Protein AF-Q9M2I7-F1 (afdb_monomer)

Mean predicted aligned error: 18.5 Å

InterPro domains:
  IPR002083 MATH/TRAF domain [PS50144] (1-71)
  IPR002083 MATH/TRAF domain [cd00121] (33-72)
  IPR008974 TRAF-like [G3DSA:2.60.210.10] (3-92)
  IPR050804 MATH and coiled-coil domain-containing protein [PTHR46236] (24-203)

Structure (mmCIF, N/CA/C/O backbone):
data_AF-Q9M2I7-F1
#
_entry.id   AF-Q9M2I7-F1
#
loop_
_atom_site.group_PDB
_atom_site.id
_atom_site.type_symbol
_atom_site.label_atom_id
_atom_site.label_alt_id
_atom_site.label_comp_id
_atom_site.label_asym_id
_atom_site.label_entity_id
_atom_site.label_seq_id
_atom_site.pdbx_PDB_ins_code
_atom_site.Cartn_x
_atom_site.Cartn_y
_atom_site.Cartn_z
_atom_site.occupancy
_atom_site.B_iso_or_equiv
_atom_site.auth_seq_id
_atom_site.auth_comp_id
_atom_site.auth_asym_id
_atom_site.auth_atom_id
_atom_site.pdbx_PDB_model_num
ATOM 1 N N . MET A 1 1 ? 52.808 0.297 -18.009 1.00 37.91 1 MET A N 1
ATOM 2 C CA . MET A 1 1 ? 51.976 0.404 -16.797 1.00 37.91 1 MET A CA 1
ATOM 3 C C . MET A 1 1 ? 50.783 1.240 -17.193 1.00 37.91 1 MET A C 1
ATOM 5 O O . MET A 1 1 ? 50.955 2.425 -17.444 1.00 37.91 1 MET A O 1
ATOM 9 N N . GLU A 1 2 ? 49.639 0.602 -17.412 1.00 39.44 2 GLU A N 1
ATOM 10 C CA . GLU A 1 2 ? 48.394 1.312 -17.694 1.00 39.44 2 GLU A CA 1
ATOM 11 C C . GLU A 1 2 ? 47.865 1.838 -16.364 1.00 39.44 2 GLU A C 1
ATOM 13 O O . GLU A 1 2 ? 47.588 1.070 -15.447 1.00 39.44 2 GLU A O 1
ATOM 18 N N . THR A 1 3 ? 47.828 3.160 -16.220 1.00 37.31 3 THR A N 1
ATOM 19 C CA . THR A 1 3 ? 47.162 3.785 -15.081 1.00 37.31 3 THR A CA 1
ATOM 20 C C . THR A 1 3 ? 45.665 3.651 -15.316 1.00 37.31 3 THR A C 1
ATOM 22 O O . THR A 1 3 ? 45.108 4.308 -16.196 1.00 37.31 3 THR A O 1
ATOM 25 N N . ILE A 1 4 ? 45.042 2.756 -14.559 1.00 43.91 4 ILE A N 1
ATOM 26 C CA . ILE A 1 4 ? 43.602 2.528 -14.561 1.00 43.91 4 ILE A CA 1
ATOM 27 C C . ILE A 1 4 ? 42.958 3.643 -13.732 1.00 43.91 4 ILE A C 1
ATOM 29 O O . ILE A 1 4 ? 43.297 3.828 -12.563 1.00 43.91 4 ILE A O 1
ATOM 33 N N . TYR A 1 5 ? 42.062 4.416 -14.346 1.00 49.38 5 TYR A N 1
ATOM 34 C CA . TYR A 1 5 ? 41.300 5.447 -13.644 1.00 49.38 5 TYR A CA 1
ATOM 35 C C . TYR A 1 5 ? 39.974 4.854 -13.178 1.00 49.38 5 TYR A C 1
ATOM 37 O O . TYR A 1 5 ? 39.014 4.771 -13.942 1.00 49.38 5 TYR A O 1
ATOM 45 N N . THR A 1 6 ? 39.930 4.456 -11.909 1.00 51.22 6 THR A N 1
ATOM 46 C CA . THR A 1 6 ? 38.706 3.979 -11.264 1.00 51.22 6 THR A CA 1
ATOM 47 C C . THR A 1 6 ? 37.909 5.161 -10.729 1.00 51.22 6 THR A C 1
ATOM 49 O O . THR A 1 6 ? 38.424 5.982 -9.970 1.00 51.22 6 THR A O 1
ATOM 52 N N . ILE A 1 7 ? 36.632 5.238 -11.100 1.00 58.44 7 ILE A N 1
ATOM 53 C CA . ILE A 1 7 ? 35.676 6.158 -10.481 1.00 58.44 7 ILE A CA 1
ATOM 54 C C . ILE A 1 7 ? 34.878 5.349 -9.464 1.00 58.44 7 ILE A C 1
ATOM 56 O O . ILE A 1 7 ? 34.010 4.566 -9.846 1.00 58.44 7 ILE A O 1
ATOM 60 N N . SER A 1 8 ? 35.206 5.522 -8.186 1.00 58.59 8 SER A N 1
ATOM 61 C CA . SER A 1 8 ? 34.517 4.867 -7.075 1.00 58.59 8 SER A CA 1
ATOM 62 C C . SER A 1 8 ? 33.418 5.768 -6.518 1.00 58.59 8 SER A C 1
ATOM 64 O O . SER A 1 8 ? 33.673 6.919 -6.159 1.00 58.59 8 SER A O 1
ATOM 66 N N . PHE A 1 9 ? 32.207 5.229 -6.398 1.00 62.22 9 PHE A N 1
ATOM 67 C CA . PHE A 1 9 ? 31.104 5.870 -5.677 1.00 62.22 9 PHE A CA 1
ATOM 68 C C . PHE A 1 9 ? 30.925 5.246 -4.294 1.00 62.22 9 PHE A C 1
ATOM 70 O O . PHE A 1 9 ? 31.033 4.030 -4.157 1.00 62.22 9 PHE A O 1
ATOM 77 N N . TYR A 1 10 ? 30.608 6.077 -3.299 1.00 59.28 10 TYR A N 1
ATOM 78 C CA . TYR A 1 10 ? 30.344 5.677 -1.915 1.00 59.28 10 TYR A CA 1
ATOM 79 C C . TYR A 1 10 ? 28.902 6.047 -1.554 1.00 59.28 10 TYR A C 1
ATOM 81 O O . TYR A 1 10 ? 28.471 7.165 -1.837 1.00 59.28 10 TYR A O 1
ATOM 89 N N . GLY A 1 11 ? 28.147 5.151 -0.920 1.00 61.28 11 GLY A N 1
ATOM 90 C CA . GLY A 1 11 ? 26.771 5.455 -0.516 1.00 61.28 11 GLY A CA 1
ATOM 91 C C . GLY A 1 11 ? 26.012 4.258 0.044 1.00 61.28 11 GLY A C 1
ATOM 92 O O . GLY A 1 11 ? 26.569 3.177 0.186 1.00 61.28 11 GLY A O 1
ATOM 93 N N . SER A 1 12 ? 24.735 4.449 0.378 1.00 60.66 12 SER A N 1
ATOM 94 C CA . SER A 1 12 ? 23.782 3.363 0.645 1.00 60.66 12 SER A CA 1
ATOM 95 C C . SER A 1 12 ? 23.066 2.956 -0.657 1.00 60.66 12 SER A C 1
ATOM 97 O O . SER A 1 12 ? 23.321 3.519 -1.722 1.00 60.66 12 SER A O 1
ATOM 99 N N . LYS A 1 13 ? 22.236 1.907 -0.610 1.00 61.62 13 LYS A N 1
ATOM 100 C CA . LYS A 1 13 ? 21.602 1.237 -1.766 1.00 61.62 13 LYS A CA 1
ATOM 101 C C . LYS A 1 13 ? 21.142 2.205 -2.871 1.00 61.62 13 LYS A C 1
ATOM 103 O O . LYS A 1 13 ? 20.200 2.969 -2.688 1.00 61.62 13 LYS A O 1
ATOM 108 N N . SER A 1 14 ? 21.792 2.135 -4.032 1.00 63.16 14 SER A N 1
ATOM 109 C CA . SER A 1 14 ? 21.512 3.042 -5.147 1.00 63.16 14 SER A CA 1
ATOM 110 C C . SER A 1 14 ? 21.796 2.389 -6.498 1.00 63.16 14 SER A C 1
ATOM 112 O O . SER A 1 14 ? 22.675 1.528 -6.619 1.00 63.16 14 SER A O 1
ATOM 114 N N . ASN A 1 15 ? 21.063 2.810 -7.524 1.00 59.78 15 ASN A N 1
ATOM 115 C CA . ASN A 1 15 ? 21.447 2.593 -8.914 1.00 59.78 15 ASN A CA 1
ATOM 116 C C . ASN A 1 15 ? 22.377 3.729 -9.342 1.00 59.78 15 ASN A C 1
ATOM 118 O O . ASN A 1 15 ? 22.125 4.890 -9.019 1.00 59.78 15 ASN A O 1
ATOM 122 N N . PHE A 1 16 ? 23.436 3.392 -10.076 1.00 60.12 16 PHE A N 1
ATOM 123 C CA . PHE A 1 16 ? 24.377 4.378 -10.595 1.00 60.12 16 PHE A CA 1
ATOM 124 C C . PHE A 1 16 ? 24.335 4.356 -12.101 1.00 60.12 16 PHE A C 1
ATOM 126 O O . PHE A 1 16 ? 24.502 3.315 -12.749 1.00 60.12 16 PHE A O 1
ATOM 133 N N . ARG A 1 17 ? 24.210 5.551 -12.650 1.00 55.06 17 ARG A N 1
ATOM 134 C CA . ARG A 1 17 ? 24.478 5.812 -14.044 1.00 55.06 17 ARG A CA 1
ATOM 135 C C . ARG A 1 17 ? 25.629 6.798 -14.095 1.00 55.06 17 ARG A C 1
ATOM 137 O O . ARG A 1 17 ? 25.471 7.966 -13.751 1.00 55.06 17 ARG A O 1
ATOM 144 N N . ALA A 1 18 ? 26.801 6.326 -14.503 1.00 58.66 18 ALA A N 1
ATOM 145 C CA . ALA A 1 18 ? 27.947 7.201 -14.697 1.00 58.66 18 ALA A CA 1
ATOM 146 C C . ALA A 1 18 ? 28.198 7.389 -16.186 1.00 58.66 18 ALA A C 1
ATOM 148 O O . ALA A 1 18 ? 28.103 6.459 -16.994 1.00 58.66 18 ALA A O 1
ATOM 149 N N . PHE A 1 19 ? 28.552 8.609 -16.558 1.00 60.44 19 PHE A N 1
ATOM 150 C CA . PHE A 1 19 ? 28.959 8.919 -17.916 1.00 60.44 19 PHE A CA 1
ATOM 151 C C . PHE A 1 19 ? 29.963 10.066 -17.909 1.00 60.44 19 PHE A C 1
ATOM 153 O O . PHE A 1 19 ? 29.896 10.999 -17.108 1.00 60.44 19 PHE A O 1
ATOM 160 N N . ILE A 1 20 ? 30.916 10.001 -18.833 1.00 56.22 20 ILE A N 1
ATOM 161 C CA . ILE A 1 20 ? 31.876 11.081 -19.045 1.00 56.22 20 ILE A CA 1
ATOM 162 C C . ILE A 1 20 ? 31.285 11.996 -20.111 1.00 56.22 20 ILE A C 1
ATOM 164 O O . ILE A 1 20 ? 30.989 11.563 -21.230 1.00 56.22 20 ILE A O 1
ATOM 168 N N . ARG A 1 21 ? 31.067 13.266 -19.759 1.00 45.16 21 ARG A N 1
ATOM 169 C CA . ARG A 1 21 ? 30.333 14.201 -20.613 1.00 45.16 21 ARG A CA 1
ATOM 170 C C . ARG A 1 21 ? 31.207 14.699 -21.770 1.00 45.16 21 ARG A C 1
ATOM 172 O O . ARG A 1 21 ? 31.898 15.700 -21.665 1.00 45.16 21 ARG A O 1
ATOM 179 N N . LYS A 1 22 ? 31.074 14.030 -22.909 1.00 45.75 22 LYS A N 1
ATOM 180 C CA . LYS A 1 22 ? 31.090 14.615 -24.263 1.00 45.75 22 LYS A CA 1
ATOM 181 C C . LYS A 1 22 ? 29.757 14.203 -24.908 1.00 45.75 22 LYS A C 1
ATOM 183 O O . LYS A 1 22 ? 29.072 13.370 -24.325 1.00 45.75 22 LYS A O 1
ATOM 188 N N . GLU A 1 23 ? 29.344 14.724 -26.064 1.00 48.78 23 GLU A N 1
ATOM 189 C CA . GLU A 1 23 ? 28.203 14.188 -26.850 1.00 48.78 23 GLU A CA 1
ATOM 190 C C . GLU A 1 23 ? 28.445 12.726 -27.322 1.00 48.78 23 GLU A C 1
ATOM 192 O O . GLU A 1 23 ? 28.423 12.395 -28.504 1.00 48.78 23 GLU A O 1
ATOM 197 N N . SER A 1 24 ? 28.754 11.816 -26.403 1.00 45.31 24 SER A N 1
ATOM 198 C CA . SER A 1 24 ? 29.093 10.421 -26.621 1.00 45.31 24 SER A CA 1
ATOM 199 C C . SER A 1 24 ? 28.101 9.542 -25.877 1.00 45.31 24 SER A C 1
ATOM 201 O O . SER A 1 24 ? 27.897 9.666 -24.676 1.00 45.31 24 SER A O 1
ATOM 203 N N . ARG A 1 25 ? 27.532 8.599 -26.628 1.00 49.88 25 ARG A N 1
ATOM 204 C CA . ARG A 1 25 ? 26.542 7.592 -26.217 1.00 49.88 25 ARG A CA 1
ATOM 205 C C . ARG A 1 25 ? 27.101 6.479 -25.310 1.00 49.88 25 ARG A C 1
ATOM 207 O O . ARG A 1 25 ? 26.445 5.457 -25.153 1.00 49.88 25 ARG A O 1
ATOM 214 N N . ASN A 1 26 ? 28.298 6.639 -24.739 1.00 54.91 26 ASN A N 1
ATOM 215 C CA . ASN A 1 26 ? 28.906 5.613 -23.885 1.00 54.91 26 ASN A CA 1
ATOM 216 C C . ASN A 1 26 ? 28.468 5.841 -22.441 1.00 54.91 26 ASN A C 1
ATOM 218 O O . ASN A 1 26 ? 29.151 6.489 -21.652 1.00 54.91 26 ASN A O 1
ATOM 222 N N . VAL A 1 27 ? 27.271 5.351 -22.151 1.00 60.03 27 VAL A N 1
ATOM 223 C CA . VAL A 1 27 ? 26.692 5.319 -20.814 1.00 60.03 27 VAL A CA 1
ATOM 224 C C . VAL A 1 27 ? 27.045 3.973 -20.198 1.00 60.03 27 VAL A C 1
ATOM 226 O O . VAL A 1 27 ? 26.723 2.939 -20.783 1.00 60.03 27 VAL A O 1
ATOM 229 N N . ALA A 1 28 ? 27.684 3.987 -19.029 1.00 63.72 28 ALA A N 1
ATOM 230 C CA . ALA A 1 28 ? 27.853 2.793 -18.215 1.00 63.72 28 ALA A CA 1
ATOM 231 C C . ALA A 1 28 ? 26.805 2.822 -17.094 1.00 63.72 28 ALA A C 1
ATOM 233 O O . ALA A 1 28 ? 26.694 3.794 -16.344 1.00 63.72 28 ALA A O 1
ATOM 234 N N . GLU A 1 29 ? 25.998 1.768 -17.012 1.00 62.44 29 GLU A N 1
ATOM 235 C CA . GLU A 1 29 ? 24.927 1.635 -16.023 1.00 62.44 29 GLU A CA 1
ATOM 236 C C . GLU A 1 29 ? 25.171 0.387 -15.175 1.00 62.44 29 GLU A C 1
ATOM 238 O O . GLU A 1 29 ? 25.568 -0.663 -15.690 1.00 62.44 29 GLU A O 1
ATOM 243 N N . GLY A 1 30 ? 24.982 0.507 -13.862 1.00 64.38 30 GLY A N 1
ATOM 244 C CA . GLY A 1 30 ? 25.252 -0.569 -12.915 1.00 64.38 30 GLY A CA 1
ATOM 245 C C . GLY A 1 30 ? 24.432 -0.442 -11.635 1.00 64.38 30 GLY A C 1
ATOM 246 O O . GLY A 1 30 ? 24.006 0.644 -11.242 1.00 64.38 30 GLY A O 1
ATOM 247 N N . ARG A 1 31 ? 24.203 -1.579 -10.965 1.00 67.81 31 ARG A N 1
ATOM 248 C CA . ARG A 1 31 ? 23.446 -1.649 -9.703 1.00 67.81 31 ARG A CA 1
ATOM 249 C C . ARG A 1 31 ? 24.258 -2.354 -8.621 1.00 67.81 31 ARG A C 1
ATOM 251 O O . ARG A 1 31 ? 24.532 -3.544 -8.774 1.00 67.81 31 ARG A O 1
ATOM 258 N N . LYS A 1 32 ? 24.572 -1.666 -7.514 1.00 69.44 32 LYS A N 1
ATOM 259 C CA . LYS A 1 32 ? 25.321 -2.220 -6.366 1.00 69.44 32 LYS A CA 1
ATOM 260 C C . LYS A 1 32 ? 24.566 -2.119 -5.055 1.00 69.44 32 LYS A C 1
ATOM 262 O O . LYS A 1 32 ? 23.853 -1.159 -4.787 1.00 69.44 32 LYS A O 1
ATOM 267 N N . TRP A 1 33 ? 24.826 -3.097 -4.199 1.00 66.62 33 TRP A N 1
ATOM 268 C CA . TRP A 1 33 ? 24.582 -3.026 -2.766 1.00 66.62 33 TRP A CA 1
ATOM 269 C C . TRP A 1 33 ? 25.886 -2.671 -2.056 1.00 66.62 33 TRP A C 1
ATOM 271 O O . TRP A 1 33 ? 26.843 -3.443 -2.131 1.00 66.62 33 TRP A O 1
ATOM 281 N N . PHE A 1 34 ? 25.936 -1.517 -1.397 1.00 67.88 34 PHE A N 1
ATOM 282 C CA . PHE A 1 34 ? 27.092 -1.155 -0.584 1.00 67.88 34 PHE A CA 1
ATOM 283 C C . PHE A 1 34 ? 26.917 -1.652 0.839 1.00 67.88 34 PHE A C 1
ATOM 285 O O . PHE A 1 34 ? 25.841 -1.537 1.430 1.00 67.88 34 PHE A O 1
ATOM 292 N N . ASP A 1 35 ? 28.001 -2.167 1.393 1.00 65.94 35 ASP A N 1
ATOM 293 C CA . ASP A 1 35 ? 28.108 -2.527 2.796 1.00 65.94 35 ASP A CA 1
ATOM 294 C C . ASP A 1 35 ? 29.541 -2.267 3.286 1.00 65.94 35 ASP A C 1
ATOM 296 O O . ASP A 1 35 ? 30.394 -1.770 2.548 1.00 65.94 35 ASP A O 1
ATOM 300 N N . LYS A 1 36 ? 29.832 -2.615 4.544 1.00 68.75 36 LYS A N 1
ATOM 301 C CA . LYS A 1 36 ? 31.178 -2.444 5.118 1.00 68.75 36 LYS A CA 1
ATOM 302 C C . LYS A 1 36 ? 32.269 -3.227 4.369 1.00 68.75 36 LYS A C 1
ATOM 304 O O . LYS A 1 36 ? 33.438 -2.882 4.500 1.00 68.75 36 LYS A O 1
ATOM 309 N N . LYS A 1 37 ? 31.914 -4.295 3.646 1.00 74.00 37 LYS A N 1
ATOM 310 C CA . LYS A 1 37 ? 32.836 -5.154 2.885 1.00 74.00 37 LYS A CA 1
ATOM 311 C C . LYS A 1 37 ? 32.977 -4.712 1.426 1.00 74.00 37 LYS A C 1
ATOM 313 O O . LYS A 1 37 ? 33.993 -5.017 0.813 1.00 74.00 37 LYS A O 1
ATOM 318 N N . ALA A 1 38 ? 31.993 -4.005 0.882 1.00 70.31 38 ALA A N 1
ATOM 319 C CA . ALA A 1 38 ? 31.995 -3.450 -0.465 1.00 70.31 38 ALA A CA 1
ATOM 320 C C . ALA A 1 38 ? 31.512 -1.986 -0.440 1.00 70.31 38 ALA A C 1
ATOM 322 O O . ALA A 1 38 ? 30.403 -1.702 -0.901 1.00 70.31 38 ALA A O 1
ATOM 323 N N . PRO A 1 39 ? 32.319 -1.059 0.112 1.00 72.00 39 PRO A N 1
ATOM 324 C CA . PRO A 1 39 ? 31.937 0.346 0.259 1.00 72.00 39 PRO A CA 1
ATOM 325 C C . PRO A 1 39 ? 31.988 1.127 -1.060 1.00 72.00 39 PRO A C 1
ATOM 327 O O . PRO A 1 39 ? 31.499 2.252 -1.111 1.00 72.00 39 PRO A O 1
ATOM 330 N N . GLU A 1 40 ? 32.561 0.536 -2.111 1.00 74.44 40 GLU A N 1
ATOM 331 C CA . GLU A 1 40 ? 32.772 1.170 -3.406 1.00 74.44 40 GLU A CA 1
ATOM 332 C C . GLU A 1 40 ? 32.347 0.282 -4.584 1.00 74.44 40 GLU A C 1
ATOM 334 O O . GLU A 1 40 ? 32.326 -0.952 -4.514 1.00 74.44 40 GLU A O 1
ATOM 339 N N . TRP A 1 41 ? 32.015 0.939 -5.692 1.00 74.88 41 TRP A N 1
ATOM 340 C CA . TRP A 1 41 ? 31.865 0.334 -7.012 1.00 74.88 41 TRP A CA 1
ATOM 341 C C . TRP A 1 41 ? 32.345 1.337 -8.057 1.00 74.88 41 TRP A C 1
ATOM 343 O O . TRP A 1 41 ? 32.057 2.530 -7.953 1.00 74.88 41 TRP A O 1
ATOM 353 N N . GLY A 1 42 ? 33.016 0.825 -9.087 1.00 73.44 42 GLY A N 1
ATOM 354 C CA . GLY A 1 42 ? 33.340 1.549 -10.312 1.00 73.44 42 GLY A CA 1
ATOM 355 C C . GLY A 1 42 ? 33.392 0.608 -11.515 1.00 73.44 42 GLY A C 1
ATOM 356 O O . GLY A 1 42 ? 33.089 -0.581 -11.403 1.00 73.44 42 GLY A O 1
ATOM 357 N N . TRP A 1 43 ? 33.807 1.137 -12.661 1.00 72.50 43 TRP A N 1
ATOM 358 C CA . TRP A 1 43 ? 34.219 0.330 -13.809 1.00 72.50 43 TRP A CA 1
ATOM 359 C C . TRP A 1 43 ? 35.726 0.449 -13.945 1.00 72.50 43 TRP A C 1
ATOM 361 O O . TRP A 1 43 ? 36.253 1.560 -13.926 1.00 72.50 43 TRP A O 1
ATOM 371 N N . GLU A 1 44 ? 36.395 -0.691 -14.089 1.00 66.62 44 GLU A N 1
ATOM 372 C CA . GLU A 1 44 ? 37.844 -0.744 -14.282 1.00 66.62 44 GLU A CA 1
ATOM 373 C C . GLU A 1 44 ? 38.235 -0.049 -15.597 1.00 66.62 44 GLU A C 1
ATOM 375 O O . GLU A 1 44 ? 39.168 0.739 -15.631 1.00 66.62 44 GLU A O 1
ATOM 380 N N . GLU A 1 45 ? 37.437 -0.204 -16.659 1.00 68.69 45 GLU A N 1
ATOM 381 C CA . GLU A 1 45 ? 37.685 0.437 -17.956 1.00 68.69 45 GLU A CA 1
ATOM 382 C C . GLU A 1 45 ? 36.470 1.232 -18.453 1.00 68.69 45 GLU A C 1
ATOM 384 O O . GLU A 1 45 ? 35.790 0.855 -19.407 1.00 68.69 45 GLU A O 1
ATOM 389 N N . MET A 1 46 ? 36.172 2.367 -17.814 1.00 68.81 46 MET A N 1
ATOM 390 C CA . MET A 1 46 ? 35.092 3.244 -18.294 1.00 68.81 46 MET A CA 1
ATOM 391 C C . MET A 1 46 ? 35.457 3.956 -19.612 1.00 68.81 46 MET A C 1
ATOM 393 O O . MET A 1 46 ? 34.610 4.155 -20.486 1.00 68.81 46 MET A O 1
ATOM 397 N N . ILE A 1 47 ? 36.727 4.344 -19.767 1.00 73.00 47 ILE A N 1
ATOM 398 C CA . ILE A 1 47 ? 37.298 4.925 -20.986 1.00 73.00 47 ILE A CA 1
ATOM 399 C C . ILE A 1 47 ? 38.780 4.555 -21.078 1.00 73.00 47 ILE A C 1
ATOM 401 O O . ILE A 1 47 ? 39.492 4.591 -20.078 1.00 73.00 47 ILE A O 1
ATOM 405 N N . SER A 1 48 ? 39.266 4.223 -22.275 1.00 73.38 48 SER A N 1
ATOM 406 C CA . SER A 1 48 ? 40.689 3.931 -22.454 1.00 73.38 48 SER A CA 1
ATOM 407 C C . SER A 1 48 ? 41.546 5.189 -22.298 1.00 73.38 48 SER A C 1
ATOM 409 O O . SER A 1 48 ? 41.172 6.279 -22.744 1.00 73.38 48 SER A O 1
ATOM 411 N N . LEU A 1 49 ? 42.743 5.030 -21.728 1.00 73.88 49 LEU A N 1
ATOM 412 C CA . LEU A 1 49 ? 43.684 6.133 -21.519 1.00 73.88 49 LEU A CA 1
AT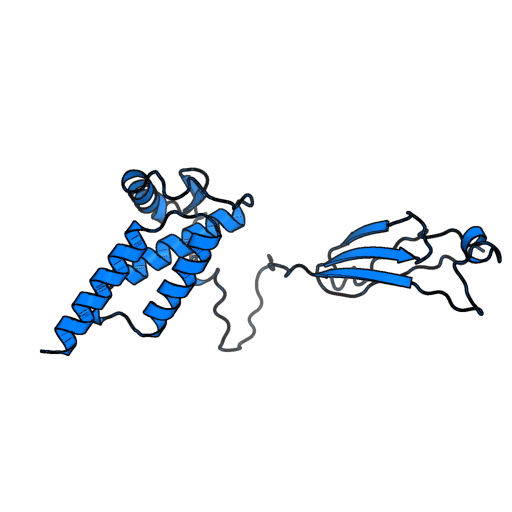OM 413 C C . LEU A 1 49 ? 44.061 6.832 -22.829 1.00 73.88 49 LEU A C 1
ATOM 415 O O . LEU A 1 49 ? 44.123 8.056 -22.890 1.00 73.88 49 LEU A O 1
ATOM 419 N N . THR A 1 50 ? 44.260 6.063 -23.900 1.00 78.69 50 THR A N 1
ATOM 420 C CA . THR A 1 50 ? 44.551 6.595 -25.237 1.00 78.69 50 THR A CA 1
ATOM 421 C C . THR A 1 50 ? 43.442 7.520 -25.728 1.00 78.69 50 THR A C 1
ATOM 423 O O . THR A 1 50 ? 43.722 8.532 -26.360 1.00 78.69 50 THR A O 1
ATOM 426 N N . LYS A 1 51 ? 42.182 7.200 -25.409 1.00 76.75 51 LYS A N 1
ATOM 427 C CA . LYS A 1 51 ? 41.024 8.007 -25.791 1.00 76.75 51 LYS A CA 1
ATOM 428 C C . LYS A 1 51 ? 40.828 9.209 -24.871 1.00 76.75 51 LYS A C 1
ATOM 430 O O . LYS A 1 51 ? 40.338 10.223 -25.342 1.00 76.75 51 LYS A O 1
ATOM 435 N N . LEU A 1 52 ? 41.203 9.112 -23.597 1.00 78.06 52 LEU A N 1
ATOM 436 C CA . LEU A 1 52 ? 41.149 10.231 -22.655 1.00 78.06 52 LEU A CA 1
ATOM 437 C C . LEU A 1 52 ? 42.245 11.278 -22.934 1.00 78.06 52 LEU A C 1
ATOM 439 O O . LEU A 1 52 ? 41.973 12.473 -22.883 1.00 78.06 52 LEU A O 1
ATOM 443 N N . ASN A 1 53 ? 43.460 10.825 -23.267 1.00 77.38 53 ASN A N 1
ATOM 444 C CA . ASN A 1 53 ? 44.635 11.675 -23.499 1.00 77.38 53 ASN A CA 1
ATOM 445 C C . ASN A 1 53 ? 44.748 12.221 -24.929 1.00 77.38 53 ASN A C 1
ATOM 447 O O . ASN A 1 53 ? 45.599 13.072 -25.188 1.00 77.38 53 ASN A O 1
ATOM 451 N N . ASP A 1 54 ? 43.943 11.732 -25.873 1.00 82.81 54 ASP A N 1
ATOM 452 C CA . ASP A 1 54 ? 43.912 12.298 -27.219 1.00 82.81 54 ASP A CA 1
ATOM 453 C C . ASP A 1 54 ? 43.403 13.748 -27.147 1.00 82.81 54 ASP A C 1
ATOM 455 O O . ASP A 1 54 ? 42.293 14.014 -26.684 1.00 82.81 54 ASP A O 1
ATOM 459 N N . ILE A 1 55 ? 44.220 14.696 -27.614 1.00 79.38 55 ILE A N 1
ATOM 460 C CA . ILE A 1 55 ? 43.917 16.135 -27.599 1.00 79.38 55 ILE A CA 1
ATOM 461 C C . ILE A 1 55 ? 42.670 16.479 -28.429 1.00 79.38 55 ILE A C 1
ATOM 463 O O . ILE A 1 55 ? 41.999 17.476 -28.169 1.00 79.38 55 ILE A O 1
ATOM 467 N N . ASN A 1 56 ? 42.312 15.625 -29.392 1.00 81.25 56 ASN A N 1
ATOM 468 C CA . ASN A 1 56 ? 41.109 15.762 -30.215 1.00 81.25 56 ASN A CA 1
ATOM 469 C C . ASN A 1 56 ? 39.892 15.050 -29.598 1.00 81.25 56 ASN A C 1
ATOM 471 O O . ASN A 1 56 ? 38.758 15.189 -30.074 1.00 81.25 56 ASN A O 1
ATOM 475 N N . SER A 1 57 ? 40.097 14.294 -28.515 1.00 75.38 57 SER A N 1
ATOM 476 C CA . SER A 1 57 ? 39.044 13.521 -27.860 1.00 75.38 57 SER A CA 1
ATOM 477 C C . SER A 1 57 ? 37.973 14.389 -27.227 1.00 75.38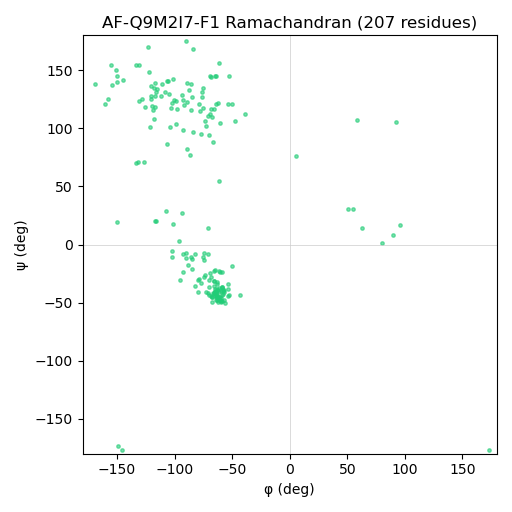 57 SER A C 1
ATOM 479 O O . SER A 1 57 ? 36.852 13.915 -27.073 1.00 75.38 57 SER A O 1
ATOM 481 N N . GLY A 1 58 ? 38.284 15.649 -26.901 1.00 76.69 58 GLY A N 1
ATOM 482 C CA . GLY A 1 58 ? 37.382 16.628 -26.293 1.00 76.69 58 GLY A CA 1
ATOM 483 C C . GLY A 1 58 ? 36.859 16.261 -24.901 1.00 76.69 58 GLY A C 1
ATOM 484 O O . GLY A 1 58 ? 35.873 16.857 -24.481 1.00 76.69 58 GLY A O 1
ATOM 485 N N . PHE A 1 59 ? 37.452 15.275 -24.219 1.00 76.62 59 PHE A N 1
ATOM 486 C CA . PHE A 1 59 ? 37.105 14.937 -22.832 1.00 76.62 59 PHE A CA 1
ATOM 487 C C . PHE A 1 59 ? 37.807 15.840 -21.818 1.00 76.62 59 PHE A C 1
ATOM 489 O O . PHE A 1 59 ? 37.219 16.182 -20.795 1.00 76.62 59 PHE A O 1
ATOM 496 N N . VAL A 1 60 ? 39.049 16.223 -22.115 1.00 80.81 60 VAL A N 1
ATOM 497 C CA . VAL A 1 60 ? 39.852 17.122 -21.287 1.00 80.81 60 VAL A CA 1
ATOM 498 C C . VAL A 1 60 ? 39.849 18.506 -21.924 1.00 80.81 60 VAL A C 1
ATOM 500 O O . VAL A 1 60 ? 40.260 18.666 -23.074 1.00 80.81 60 VAL A O 1
ATOM 503 N N . VAL A 1 61 ? 39.395 19.512 -21.180 1.00 79.50 61 VAL A N 1
ATOM 504 C CA . VAL A 1 61 ? 39.397 20.919 -21.602 1.00 79.50 61 VAL A CA 1
ATOM 505 C C . VAL A 1 61 ? 40.229 21.694 -20.591 1.00 79.50 61 VAL A C 1
ATOM 507 O O . VAL A 1 61 ? 39.984 21.601 -19.396 1.00 79.50 61 VAL A O 1
ATOM 510 N N . ASN A 1 62 ? 41.249 22.424 -21.053 1.00 81.00 62 ASN A N 1
ATOM 511 C CA . ASN A 1 62 ? 42.192 23.154 -20.189 1.00 81.00 62 ASN A CA 1
ATOM 512 C C . ASN A 1 62 ? 42.885 22.289 -19.114 1.00 81.00 62 ASN A C 1
ATOM 514 O O . ASN A 1 62 ? 43.233 22.780 -18.047 1.00 81.00 62 ASN A O 1
ATOM 518 N N . GLY A 1 63 ? 43.104 21.001 -19.396 1.00 79.25 63 GLY A N 1
ATOM 519 C CA . GLY A 1 63 ? 43.698 20.065 -18.435 1.00 79.25 63 GLY A CA 1
ATOM 520 C C . GLY A 1 63 ? 42.717 19.523 -17.390 1.00 79.25 63 GLY A C 1
ATOM 521 O O . GLY A 1 63 ? 43.121 18.715 -16.559 1.00 79.25 63 GLY A O 1
ATOM 522 N N . GLU A 1 64 ? 41.441 19.910 -17.450 1.00 77.62 64 GLU A N 1
ATOM 523 C CA . GLU A 1 64 ? 40.395 19.461 -16.533 1.00 77.62 64 GLU A CA 1
ATOM 524 C C . GLU A 1 64 ? 39.454 18.449 -17.203 1.00 77.62 64 GLU A C 1
ATOM 526 O O . GLU A 1 64 ? 39.087 18.583 -18.373 1.00 77.62 64 GLU A O 1
ATOM 531 N N . LEU A 1 65 ? 39.053 17.428 -16.441 1.00 79.25 65 LEU A N 1
ATOM 532 C CA . LEU A 1 65 ? 38.117 16.376 -16.841 1.00 79.25 65 LEU A CA 1
ATOM 533 C C . LEU A 1 65 ? 36.873 16.443 -15.950 1.00 79.25 65 LEU A C 1
ATOM 535 O O . LEU A 1 65 ? 36.989 16.387 -14.727 1.00 79.25 65 LEU A O 1
ATOM 539 N N . MET A 1 66 ? 35.683 16.489 -16.553 1.00 72.50 66 MET A N 1
ATOM 540 C CA . MET A 1 66 ? 34.415 16.458 -15.819 1.00 72.50 66 MET A CA 1
ATOM 541 C C . MET A 1 66 ? 33.765 15.074 -15.899 1.00 72.50 66 MET A C 1
ATOM 543 O O . MET A 1 66 ? 33.361 14.609 -16.968 1.00 72.50 66 MET A O 1
ATOM 547 N N . ILE A 1 67 ? 33.618 14.441 -14.740 1.00 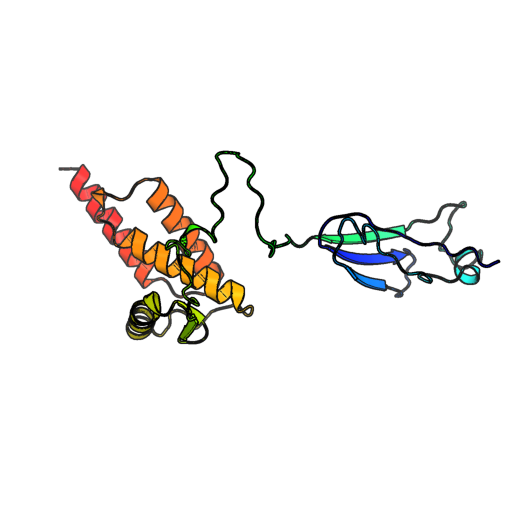75.12 67 ILE A N 1
ATOM 548 C CA . ILE A 1 67 ? 32.935 13.158 -14.571 1.00 75.12 67 ILE A CA 1
ATOM 549 C C . ILE A 1 67 ? 31.570 13.435 -13.945 1.00 75.12 67 ILE A C 1
ATOM 551 O O . ILE A 1 67 ? 31.487 14.137 -12.939 1.00 75.12 67 ILE A O 1
ATOM 555 N N . VAL A 1 68 ? 30.505 12.894 -14.539 1.00 68.75 68 VAL A N 1
ATOM 556 C CA . VAL A 1 68 ? 29.139 13.050 -14.030 1.00 68.75 68 VAL A CA 1
ATOM 557 C C . VAL A 1 68 ? 28.605 11.688 -13.613 1.00 68.75 68 VAL A C 1
ATOM 559 O O . VAL A 1 68 ? 28.718 10.702 -14.345 1.00 68.75 68 VAL A O 1
ATOM 562 N N . ALA A 1 69 ? 28.007 11.653 -12.430 1.00 71.06 69 ALA A N 1
ATOM 563 C CA . ALA A 1 69 ? 27.334 10.483 -11.910 1.00 71.06 69 ALA A CA 1
ATOM 564 C C . ALA A 1 69 ? 25.935 10.860 -11.459 1.00 71.06 69 ALA A C 1
ATOM 566 O O . ALA A 1 69 ? 25.747 11.774 -10.658 1.00 71.06 69 ALA A O 1
ATOM 567 N N . GLU A 1 70 ? 24.967 10.144 -12.000 1.00 66.12 70 GLU A N 1
ATOM 568 C CA . GLU A 1 70 ? 23.582 10.200 -11.585 1.00 66.12 70 GLU A CA 1
ATOM 569 C C . GLU A 1 70 ? 23.334 9.008 -10.659 1.00 66.12 70 GLU A C 1
ATOM 571 O O . GLU A 1 70 ? 23.619 7.857 -11.008 1.00 66.12 70 GLU A O 1
ATOM 576 N N . VAL A 1 71 ? 22.870 9.306 -9.448 1.00 66.31 71 VAL A N 1
ATOM 577 C CA . VAL A 1 71 ? 22.624 8.316 -8.401 1.00 66.31 71 VAL A CA 1
ATOM 578 C C . VAL A 1 71 ? 21.141 8.325 -8.088 1.00 66.31 71 VAL A C 1
ATOM 580 O O . VAL A 1 71 ? 20.608 9.334 -7.635 1.00 66.31 71 VAL A O 1
ATOM 583 N N . GLU A 1 72 ? 20.487 7.193 -8.313 1.00 63.62 72 GLU A N 1
ATOM 584 C CA . GLU A 1 72 ? 19.096 6.984 -7.928 1.00 63.62 72 GLU A CA 1
ATOM 585 C C . GLU A 1 72 ? 19.078 6.088 -6.685 1.00 63.62 72 GLU A C 1
ATOM 587 O O . GLU A 1 72 ? 19.305 4.876 -6.757 1.00 63.62 72 GLU A O 1
ATOM 592 N N . THR A 1 73 ? 18.888 6.700 -5.517 1.00 54.81 73 THR A N 1
ATOM 593 C CA . THR A 1 73 ? 18.834 5.998 -4.229 1.00 54.81 73 THR A CA 1
ATOM 594 C C . THR A 1 73 ? 17.489 5.301 -4.065 1.00 54.81 73 THR A C 1
ATOM 596 O O . THR A 1 73 ? 16.445 5.935 -4.205 1.00 54.81 73 THR A O 1
ATOM 599 N N . PHE A 1 74 ? 17.506 4.024 -3.690 1.00 54.31 74 PHE A N 1
ATOM 600 C CA . PHE A 1 74 ? 16.302 3.311 -3.267 1.00 54.31 74 PHE A CA 1
ATOM 601 C C . PHE A 1 74 ? 16.430 3.014 -1.783 1.00 54.31 74 PHE A C 1
ATOM 603 O O . PHE A 1 74 ? 17.419 2.404 -1.370 1.00 54.31 74 PHE A O 1
ATOM 610 N N . GLU A 1 75 ? 15.425 3.383 -0.990 1.00 49.19 75 GLU A N 1
ATOM 611 C CA . GLU A 1 75 ? 15.389 3.002 0.418 1.00 49.19 75 GLU A CA 1
ATOM 612 C C . GLU A 1 75 ? 15.548 1.484 0.547 1.00 49.19 75 GLU A C 1
ATOM 614 O O . GLU A 1 75 ? 14.831 0.664 -0.047 1.00 49.19 75 GLU A O 1
ATOM 619 N N . ALA A 1 76 ? 16.590 1.093 1.272 1.00 44.66 76 ALA A N 1
ATOM 620 C CA . ALA A 1 76 ? 16.829 -0.295 1.577 1.00 44.66 76 ALA A CA 1
ATOM 621 C C . ALA A 1 76 ? 15.796 -0.716 2.620 1.00 44.66 76 ALA A C 1
ATOM 623 O O . ALA A 1 76 ? 15.971 -0.439 3.799 1.00 44.66 76 ALA A O 1
ATOM 624 N N . VAL A 1 77 ? 14.747 -1.426 2.200 1.00 46.50 77 VAL A N 1
ATOM 625 C CA . VAL A 1 77 ? 13.979 -2.248 3.140 1.00 46.50 77 VAL A CA 1
ATOM 626 C C . VAL A 1 77 ? 14.965 -3.266 3.705 1.00 46.50 77 VAL A C 1
ATOM 628 O O . VAL A 1 77 ? 15.423 -4.161 2.986 1.00 46.50 77 VAL A O 1
ATOM 631 N N . SER A 1 78 ? 15.397 -3.048 4.946 1.00 36.88 78 SER A N 1
ATOM 632 C CA . SER A 1 78 ? 16.342 -3.928 5.609 1.00 36.88 78 SER A CA 1
ATOM 633 C C . SER A 1 78 ? 15.635 -5.252 5.880 1.00 36.88 78 SER A C 1
ATOM 635 O O . SER A 1 78 ? 14.638 -5.344 6.587 1.00 36.88 78 SER A O 1
ATOM 637 N N . THR A 1 79 ? 16.136 -6.315 5.271 1.00 50.69 79 THR A N 1
ATOM 638 C CA . THR A 1 79 ? 15.842 -7.673 5.713 1.00 50.69 79 THR A CA 1
ATOM 639 C C . THR A 1 79 ? 17.099 -8.178 6.388 1.00 50.69 79 THR A C 1
ATOM 641 O O . THR A 1 79 ? 17.948 -8.761 5.717 1.00 50.69 79 THR A O 1
ATOM 644 N N . SER A 1 80 ? 17.273 -7.903 7.682 1.00 39.44 80 SER A N 1
ATOM 645 C CA . SER A 1 80 ? 18.076 -8.754 8.569 1.00 39.44 80 SER A CA 1
ATOM 646 C C . SER A 1 80 ? 17.905 -8.380 10.035 1.00 39.44 80 SER A C 1
ATOM 648 O O . SER A 1 80 ? 17.857 -7.218 10.417 1.00 39.44 80 SER A O 1
ATOM 650 N N . GLN A 1 81 ? 17.802 -9.441 10.815 1.00 41.81 81 GLN A N 1
ATOM 651 C CA . GLN A 1 81 ? 17.394 -9.537 12.200 1.00 41.81 81 GLN A CA 1
ATOM 652 C C . GLN A 1 81 ? 18.384 -8.904 13.196 1.00 41.81 81 GLN A C 1
ATOM 654 O O . GLN A 1 81 ? 19.595 -9.040 13.059 1.00 41.81 81 GLN A O 1
ATOM 659 N N . VAL A 1 82 ? 17.783 -8.307 14.233 1.00 43.41 82 VAL A N 1
ATOM 660 C CA . VAL A 1 82 ? 18.195 -8.220 15.648 1.00 43.41 82 VAL A CA 1
ATOM 661 C C . VAL A 1 82 ? 19.556 -7.583 15.969 1.00 43.41 82 VAL A C 1
ATOM 663 O O . VAL A 1 82 ? 20.597 -8.229 15.933 1.00 43.41 82 VAL A O 1
ATOM 666 N N . ALA A 1 83 ? 19.507 -6.365 16.513 1.00 35.50 83 ALA A N 1
ATOM 667 C CA . ALA A 1 83 ? 20.095 -6.081 17.824 1.00 35.50 83 ALA A CA 1
ATOM 668 C C . ALA A 1 83 ? 19.430 -4.839 18.424 1.00 35.50 83 ALA A C 1
ATOM 670 O O . ALA A 1 83 ? 19.380 -3.781 17.803 1.00 35.50 83 ALA A O 1
ATOM 671 N N . ALA A 1 84 ? 18.910 -5.011 19.636 1.00 46.16 84 ALA A N 1
ATOM 672 C CA . ALA A 1 84 ? 18.258 -3.993 20.436 1.00 46.16 84 ALA A CA 1
ATOM 673 C C . ALA A 1 84 ? 19.096 -2.711 20.540 1.00 46.16 84 ALA A C 1
ATOM 675 O O . ALA A 1 84 ? 20.195 -2.727 21.095 1.00 46.16 84 ALA A O 1
ATOM 676 N N . VAL A 1 85 ? 18.531 -1.594 20.093 1.00 34.59 85 VAL A N 1
ATOM 677 C CA . VAL A 1 85 ? 18.906 -0.274 20.591 1.00 34.59 85 VAL A CA 1
ATOM 678 C C . VAL A 1 85 ? 17.615 0.446 20.940 1.00 34.59 85 VAL A C 1
ATOM 680 O O . VAL A 1 85 ? 16.685 0.514 20.145 1.00 34.59 85 VAL A O 1
ATOM 683 N N . ARG A 1 86 ? 17.565 0.863 22.202 1.00 44.22 86 ARG A N 1
ATOM 684 C CA . ARG A 1 86 ? 16.485 1.607 22.833 1.00 44.22 86 ARG A CA 1
ATOM 685 C C . ARG A 1 86 ? 16.462 3.006 22.231 1.00 44.22 86 ARG A C 1
ATOM 687 O O . ARG A 1 86 ? 17.412 3.750 22.460 1.00 44.22 86 ARG A O 1
ATOM 694 N N . ASP A 1 87 ? 15.420 3.315 21.476 1.00 35.31 87 ASP A N 1
ATOM 695 C CA . ASP A 1 87 ? 14.950 4.683 21.300 1.00 35.31 87 ASP A CA 1
ATOM 696 C C . ASP A 1 87 ? 13.455 4.651 20.955 1.00 35.31 87 ASP A C 1
ATOM 698 O O . ASP A 1 87 ? 12.979 3.789 20.213 1.00 35.31 87 ASP A O 1
ATOM 702 N N . ASP A 1 88 ? 12.693 5.542 21.566 1.00 41.03 88 ASP A N 1
ATOM 703 C CA . ASP A 1 88 ? 11.318 5.265 21.988 1.00 41.03 88 ASP A CA 1
ATOM 704 C C . ASP A 1 88 ? 10.270 5.686 20.940 1.00 41.03 88 ASP A C 1
ATOM 706 O O . ASP A 1 88 ? 9.150 6.050 21.298 1.00 41.03 88 ASP A O 1
ATOM 710 N N . SER A 1 89 ? 10.612 5.709 19.644 1.00 53.84 89 SER A N 1
ATOM 711 C CA . SER A 1 89 ? 9.802 6.469 18.673 1.00 53.84 89 SER A CA 1
ATOM 712 C C . SER A 1 89 ? 9.756 5.965 17.221 1.00 53.84 89 SER A C 1
ATOM 714 O O . SER A 1 89 ? 9.341 6.724 16.345 1.00 53.84 89 SER A O 1
ATOM 716 N N . GLU A 1 90 ? 10.079 4.706 16.917 1.00 40.38 90 GLU A N 1
ATOM 717 C CA . GLU A 1 90 ? 9.874 4.185 15.552 1.00 40.38 90 GLU A CA 1
ATOM 718 C C . GLU A 1 90 ? 8.941 2.969 15.511 1.00 40.38 90 GLU A C 1
ATOM 720 O O . GLU A 1 90 ? 9.314 1.826 15.781 1.00 40.38 90 GLU A O 1
ATOM 725 N N . TRP A 1 91 ? 7.690 3.236 15.127 1.00 41.62 91 TRP A N 1
ATOM 726 C CA . TRP A 1 91 ? 6.683 2.240 14.770 1.00 41.62 91 TRP A CA 1
ATOM 727 C C . TRP A 1 91 ? 7.118 1.519 13.487 1.00 41.62 91 TRP A C 1
ATOM 729 O O . TRP A 1 91 ? 6.781 1.916 12.372 1.00 41.62 91 TRP A O 1
ATOM 739 N N . THR A 1 92 ? 7.899 0.448 13.614 1.00 45.12 92 THR A N 1
ATOM 740 C CA . THR A 1 92 ? 8.205 -0.419 12.471 1.00 45.12 92 THR A CA 1
ATOM 741 C C . THR A 1 92 ? 6.947 -1.204 12.088 1.00 45.12 92 THR A C 1
ATOM 743 O O . THR A 1 92 ? 6.488 -2.095 12.797 1.00 45.12 92 THR A O 1
ATOM 746 N N . LEU A 1 93 ? 6.389 -0.854 10.927 1.00 46.19 93 LEU A N 1
ATOM 747 C CA . LEU A 1 93 ? 5.148 -1.357 10.313 1.00 46.19 93 LEU A CA 1
ATOM 748 C C . LEU A 1 93 ? 5.024 -2.902 10.241 1.00 46.19 93 LEU A C 1
ATOM 750 O O . LEU A 1 93 ? 3.926 -3.428 10.088 1.00 46.19 93 LEU A O 1
ATOM 754 N N . LEU A 1 94 ? 6.134 -3.641 10.368 1.00 46.38 94 LEU A N 1
ATOM 755 C CA . LEU A 1 94 ? 6.174 -5.112 10.393 1.00 46.38 94 LEU A CA 1
ATOM 756 C C . LEU A 1 94 ? 5.929 -5.722 11.788 1.00 46.38 94 LEU A C 1
ATOM 758 O O . LEU A 1 94 ? 5.538 -6.882 11.878 1.00 46.38 94 LEU A O 1
ATOM 762 N N . GLY A 1 95 ? 6.121 -4.966 12.875 1.00 43.12 95 GLY A N 1
ATOM 763 C CA . GLY A 1 95 ? 5.900 -5.458 14.241 1.00 43.12 95 GLY A CA 1
ATOM 764 C C . GLY A 1 95 ? 4.419 -5.610 14.607 1.00 43.12 95 GLY A C 1
ATOM 765 O O . GLY A 1 95 ? 4.068 -6.462 15.417 1.00 43.12 95 GLY A O 1
ATOM 766 N N . TYR A 1 96 ? 3.535 -4.834 13.971 1.00 44.44 96 TYR A N 1
ATOM 767 C CA . TYR A 1 96 ? 2.098 -4.830 14.271 1.00 44.44 96 TYR A CA 1
ATOM 768 C C . TYR A 1 96 ? 1.359 -6.076 13.745 1.00 44.44 96 TYR A C 1
ATOM 770 O O . TYR A 1 96 ? 0.382 -6.511 14.348 1.00 44.44 96 TYR A O 1
ATOM 778 N N . TYR A 1 97 ? 1.853 -6.694 12.667 1.00 47.25 97 TYR A N 1
ATOM 779 C CA . TYR A 1 97 ? 1.269 -7.914 12.091 1.00 47.25 97 TYR A CA 1
ATOM 780 C C . TYR A 1 97 ? 1.846 -9.213 12.668 1.00 47.25 97 TYR A C 1
ATOM 782 O O . TYR A 1 97 ? 1.264 -10.272 12.465 1.00 47.25 97 TYR A O 1
ATOM 790 N N . SER A 1 98 ? 2.946 -9.143 13.424 1.00 49.06 98 SER A N 1
ATOM 791 C CA . SER A 1 98 ? 3.663 -10.317 13.937 1.00 49.06 98 SER A CA 1
ATOM 792 C C . SER A 1 98 ? 3.473 -10.532 15.446 1.00 49.06 98 SER A C 1
ATOM 794 O O . SER A 1 98 ? 4.360 -11.053 16.120 1.00 49.06 98 SER A O 1
ATOM 796 N N . SER A 1 99 ? 2.332 -10.115 16.006 1.00 42.75 99 SER A N 1
ATOM 797 C CA . SER A 1 99 ? 2.044 -10.278 17.435 1.00 42.75 99 SER A CA 1
ATOM 798 C C . SER A 1 99 ? 1.410 -11.641 17.740 1.00 42.75 99 SER A C 1
ATOM 800 O O . SER A 1 99 ? 0.210 -11.762 17.971 1.00 42.75 99 SER A O 1
ATOM 802 N N . SER A 1 100 ? 2.249 -12.672 17.751 1.00 40.59 100 SER A N 1
ATOM 803 C CA . SER A 1 100 ? 2.222 -13.716 18.778 1.00 40.59 100 SER A CA 1
ATOM 804 C C . SER A 1 100 ? 3.572 -14.421 18.772 1.00 40.59 100 SER A C 1
ATOM 806 O O . SER A 1 100 ? 3.990 -14.951 17.744 1.00 40.59 100 SER A O 1
ATOM 808 N N . GLU A 1 101 ? 4.252 -14.388 19.913 1.00 46.50 101 GLU A N 1
ATOM 809 C CA . GLU A 1 101 ? 5.419 -15.217 20.197 1.00 46.50 101 GLU A CA 1
ATOM 810 C C . GLU A 1 101 ? 5.083 -16.700 19.932 1.00 46.50 101 GLU A C 1
ATOM 812 O O . GLU A 1 101 ? 3.956 -17.126 20.183 1.00 46.50 101 GLU A O 1
ATOM 817 N N . GLU A 1 102 ? 6.078 -17.451 19.449 1.00 43.97 102 GLU A N 1
ATOM 818 C CA . GLU A 1 102 ? 6.077 -18.880 19.073 1.00 43.97 102 GLU A CA 1
ATOM 819 C C . GLU A 1 102 ? 5.769 -19.204 17.5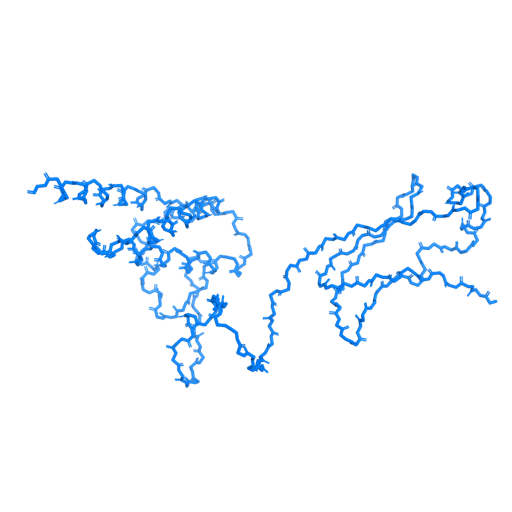95 1.00 43.97 102 GLU A C 1
ATOM 821 O O . GLU A 1 102 ? 4.628 -19.165 17.141 1.00 43.97 102 GLU A O 1
ATOM 826 N N . ASP A 1 103 ? 6.840 -19.572 16.873 1.00 43.91 103 ASP A N 1
ATOM 827 C CA . ASP A 1 103 ? 6.918 -20.417 15.668 1.00 43.91 103 ASP A CA 1
ATOM 828 C C . ASP A 1 103 ? 5.579 -20.880 15.062 1.00 43.91 103 ASP A C 1
ATOM 830 O O . ASP A 1 103 ? 5.181 -22.046 15.149 1.00 43.91 103 ASP A O 1
ATOM 834 N N . LYS A 1 104 ? 4.899 -19.976 14.360 1.00 50.34 104 LYS A N 1
ATOM 835 C CA . LYS A 1 104 ? 3.939 -20.352 13.328 1.00 50.34 104 LYS A CA 1
ATOM 836 C C . LYS A 1 104 ? 4.437 -19.772 12.028 1.00 50.34 104 LYS A C 1
ATOM 838 O O . LYS A 1 104 ? 4.511 -18.556 11.886 1.00 50.34 104 LYS A O 1
ATOM 843 N N . ASP A 1 105 ? 4.778 -20.653 11.094 1.00 49.28 105 ASP A N 1
ATOM 844 C CA . ASP A 1 105 ? 4.865 -20.298 9.685 1.00 49.28 105 ASP A CA 1
ATOM 845 C C . ASP A 1 105 ? 3.584 -19.532 9.339 1.00 49.28 105 ASP A C 1
ATOM 847 O O . ASP A 1 105 ? 2.498 -20.115 9.323 1.00 49.28 105 ASP A O 1
ATOM 851 N N . ASP A 1 106 ? 3.684 -18.215 9.166 1.00 60.66 106 ASP A N 1
ATOM 852 C CA . ASP A 1 106 ? 2.530 -17.389 8.848 1.00 60.66 106 ASP A CA 1
ATOM 853 C C . ASP A 1 106 ? 2.122 -17.740 7.416 1.00 60.66 106 ASP A C 1
ATOM 855 O O . ASP A 1 106 ? 2.738 -17.322 6.427 1.00 60.66 106 ASP A O 1
ATOM 859 N N . VAL A 1 107 ? 1.167 -18.665 7.306 1.00 77.75 107 VAL A N 1
ATOM 860 C CA . VAL A 1 107 ? 0.755 -19.225 6.025 1.00 77.75 107 VAL A CA 1
ATOM 861 C C . VAL A 1 107 ? 0.073 -18.111 5.250 1.00 77.75 107 VAL A C 1
ATOM 863 O O . VAL A 1 107 ? -1.034 -17.679 5.570 1.00 77.75 107 VAL A O 1
ATOM 866 N N . THR A 1 108 ? 0.747 -17.642 4.205 1.00 82.88 108 THR A N 1
ATOM 867 C CA . THR A 1 108 ? 0.165 -16.678 3.277 1.00 82.88 108 THR A CA 1
ATOM 868 C C . THR A 1 108 ? -0.597 -17.409 2.180 1.00 82.88 108 THR A C 1
ATOM 870 O O . THR A 1 108 ? -0.109 -18.363 1.572 1.00 82.88 108 THR A O 1
ATOM 873 N N . VAL A 1 109 ? -1.816 -16.950 1.915 1.00 86.06 109 VAL A N 1
ATOM 874 C CA . VAL A 1 109 ? -2.709 -17.504 0.896 1.00 86.06 109 VAL A CA 1
ATOM 875 C C . VAL A 1 109 ? -2.977 -16.441 -0.159 1.00 86.06 109 VAL A C 1
ATOM 877 O O . VAL A 1 109 ? -3.178 -15.265 0.146 1.00 86.06 109 VAL A O 1
ATOM 880 N N . VAL A 1 110 ? -2.993 -16.853 -1.428 1.00 87.69 110 VAL A N 1
ATOM 881 C CA . VAL A 1 110 ? -3.277 -15.945 -2.542 1.00 87.69 110 VAL A CA 1
ATOM 882 C C . VAL A 1 110 ? -4.785 -15.827 -2.760 1.00 87.69 110 VAL A C 1
ATOM 884 O O . VAL A 1 110 ? -5.442 -16.786 -3.163 1.00 87.69 110 VAL A O 1
ATOM 887 N N . VAL A 1 111 ? -5.337 -14.630 -2.557 1.00 85.62 111 VAL A N 1
ATOM 888 C CA . VAL A 1 111 ? -6.749 -14.301 -2.803 1.00 85.62 111 VAL A CA 1
ATOM 889 C C . VAL A 1 111 ? -6.822 -13.189 -3.841 1.00 85.62 111 VAL A C 1
ATOM 891 O O . VAL A 1 111 ? -6.290 -12.106 -3.633 1.00 85.62 111 VAL A O 1
ATOM 894 N N . LYS A 1 112 ? -7.461 -13.453 -4.990 1.00 86.94 112 LYS A N 1
ATOM 895 C CA . LYS A 1 112 ? -7.656 -12.465 -6.076 1.00 86.94 112 LYS A CA 1
ATOM 896 C C . LYS A 1 112 ? -6.362 -11.735 -6.508 1.00 86.94 112 LYS A C 1
ATOM 898 O O . LYS A 1 112 ? -6.409 -10.599 -6.963 1.00 86.94 112 LYS A O 1
ATOM 903 N N . GLY A 1 113 ? -5.208 -12.402 -6.397 1.00 85.19 113 GLY A N 1
ATOM 904 C CA . GLY A 1 113 ? -3.894 -11.852 -6.766 1.00 85.19 113 GLY A CA 1
ATOM 905 C C . GLY A 1 113 ? -3.148 -11.108 -5.648 1.00 85.19 113 GLY A C 1
ATOM 906 O O . GLY A 1 113 ? -2.103 -10.514 -5.913 1.00 85.19 113 GLY A O 1
ATOM 907 N N . PHE A 1 114 ? -3.651 -11.149 -4.415 1.00 89.44 114 PHE A N 1
ATOM 908 C CA . PHE A 1 114 ? -3.019 -10.594 -3.215 1.00 89.44 114 PHE A CA 1
ATOM 909 C C . PHE A 1 114 ? -2.566 -11.728 -2.301 1.00 89.44 114 PHE A C 1
ATOM 911 O O . PHE A 1 114 ? -3.308 -12.694 -2.144 1.00 89.44 114 PHE A O 1
ATOM 918 N N . HIS A 1 115 ? -1.376 -11.631 -1.705 1.00 88.56 115 HIS A N 1
ATOM 919 C CA . HIS A 1 115 ? -0.976 -12.562 -0.649 1.00 88.56 115 HIS A CA 1
ATOM 920 C C . HIS A 1 115 ? -1.439 -11.973 0.678 1.00 88.56 115 HIS A C 1
ATOM 922 O O . HIS A 1 115 ? -1.082 -10.842 1.007 1.00 88.56 115 HIS A O 1
ATOM 928 N N . VAL A 1 116 ? -2.246 -12.732 1.409 1.00 86.19 116 VAL A N 1
ATOM 929 C CA . VAL A 1 116 ? -2.828 -12.322 2.691 1.00 86.19 116 VAL A CA 1
ATOM 930 C C . VAL A 1 116 ? -2.610 -13.423 3.716 1.00 86.19 116 VAL A C 1
ATOM 932 O O . VAL A 1 116 ? -2.447 -14.585 3.340 1.00 86.19 116 VAL A O 1
ATOM 935 N N . LEU A 1 117 ? -2.587 -13.063 4.997 1.00 84.56 117 LEU A N 1
ATOM 936 C CA . LEU A 1 117 ? -2.463 -14.049 6.070 1.00 84.56 117 LEU A CA 1
ATOM 937 C C . LEU A 1 117 ? -3.694 -14.957 6.075 1.00 84.56 117 LEU A C 1
ATOM 939 O O . LEU A 1 117 ? -4.803 -14.482 5.811 1.00 84.56 117 LEU A O 1
ATOM 943 N N . ASP A 1 118 ? -3.527 -16.239 6.401 1.00 82.12 118 ASP A N 1
ATOM 944 C CA . ASP A 1 118 ? -4.644 -17.195 6.452 1.00 82.12 118 ASP A CA 1
ATOM 945 C C . ASP A 1 118 ? -5.794 -16.692 7.350 1.00 82.12 118 ASP A C 1
ATOM 947 O O . ASP A 1 118 ? -6.968 -16.751 6.976 1.00 82.12 118 ASP A O 1
ATOM 951 N N . SER A 1 119 ? -5.449 -16.039 8.467 1.00 83.44 119 SER A N 1
ATOM 952 C CA . SER A 1 119 ? -6.393 -15.402 9.400 1.00 83.44 119 SER A CA 1
ATOM 953 C C . SER A 1 119 ? -7.272 -14.311 8.767 1.00 83.44 119 SER A C 1
ATOM 955 O O . SER A 1 119 ? -8.370 -14.041 9.257 1.00 83.44 119 SER A O 1
ATOM 957 N N . GLN A 1 120 ? -6.830 -13.704 7.664 1.00 86.00 120 GLN A N 1
ATOM 958 C CA . GLN A 1 120 ? -7.510 -12.609 6.967 1.00 86.00 120 GLN A CA 1
ATOM 959 C C . GLN A 1 120 ? -8.249 -13.064 5.704 1.00 86.00 120 GLN A C 1
ATOM 961 O O . GLN A 1 120 ? -9.043 -12.304 5.143 1.00 86.00 120 GLN A O 1
ATOM 966 N N . VAL A 1 121 ? -8.028 -14.300 5.244 1.00 85.06 121 VAL A N 1
ATOM 967 C CA . VAL A 1 121 ? -8.549 -14.808 3.964 1.00 85.06 121 VAL A CA 1
ATOM 968 C C . VAL A 1 121 ? -10.061 -14.642 3.850 1.00 85.06 121 VAL A C 1
ATOM 970 O O . VAL A 1 121 ? -10.551 -14.211 2.806 1.00 85.06 121 VAL A O 1
ATOM 973 N N . ASN A 1 122 ? -10.807 -14.968 4.906 1.00 89.12 122 ASN A N 1
ATOM 974 C CA . ASN A 1 122 ? -12.268 -14.889 4.883 1.00 89.12 122 ASN A CA 1
ATOM 975 C C . ASN A 1 122 ? -12.758 -13.442 4.758 1.00 89.12 122 ASN A C 1
ATOM 977 O O . ASN A 1 122 ? -13.641 -13.171 3.948 1.00 89.12 122 ASN A O 1
ATOM 981 N N . GLN A 1 123 ? -12.133 -12.512 5.485 1.00 87.75 123 GLN A N 1
ATOM 982 C CA . GLN A 1 123 ? -12.463 -11.090 5.404 1.00 87.75 123 GLN A CA 1
ATOM 983 C C . GLN A 1 123 ? -12.182 -10.541 4.000 1.00 87.75 123 GLN A C 1
ATOM 985 O O . GLN A 1 123 ? -13.020 -9.860 3.414 1.00 87.75 123 GLN A O 1
ATOM 990 N N . VAL A 1 124 ? -11.026 -10.878 3.424 1.00 88.94 124 VAL A N 1
ATOM 991 C CA . VAL A 1 124 ? -10.639 -10.428 2.079 1.00 88.94 124 VAL A CA 1
ATOM 992 C C . VAL A 1 124 ? -11.582 -11.004 1.021 1.00 88.94 124 VAL A C 1
ATOM 994 O O . VAL A 1 124 ? -12.017 -10.278 0.128 1.00 88.94 124 VAL A O 1
ATOM 997 N N . LYS A 1 125 ? -11.958 -12.285 1.128 1.00 91.00 125 LYS A N 1
ATOM 998 C CA . LYS A 1 125 ? -12.953 -12.901 0.235 1.00 91.00 125 LYS A CA 1
ATOM 999 C C . LYS A 1 125 ? -14.297 -12.183 0.306 1.00 91.00 125 LYS A C 1
ATOM 1001 O O . LYS A 1 125 ? -14.824 -11.818 -0.740 1.00 91.00 125 LYS A O 1
ATOM 1006 N N . GLU A 1 126 ? -14.803 -11.924 1.508 1.00 90.94 126 GLU A N 1
ATOM 1007 C CA . GLU A 1 126 ? -16.079 -11.231 1.709 1.00 90.94 126 GLU A CA 1
ATOM 1008 C C . GLU A 1 126 ? -16.071 -9.823 1.091 1.00 90.94 126 GLU A C 1
ATOM 1010 O O . GLU A 1 126 ? -17.046 -9.409 0.459 1.00 90.94 126 GLU A O 1
ATOM 1015 N N . ILE A 1 127 ? -14.956 -9.097 1.218 1.00 91.62 127 ILE A N 1
ATOM 1016 C CA . ILE A 1 127 ? -14.789 -7.781 0.592 1.00 91.62 127 ILE A CA 1
ATOM 1017 C C . ILE A 1 127 ? -14.923 -7.894 -0.931 1.00 91.62 127 ILE A C 1
ATOM 1019 O O . ILE A 1 127 ? -15.695 -7.145 -1.525 1.00 91.62 127 ILE A O 1
ATOM 1023 N N . PHE A 1 128 ? -14.222 -8.838 -1.566 1.00 91.06 128 PHE A N 1
ATOM 1024 C CA . PHE A 1 128 ? -14.296 -9.028 -3.020 1.00 91.06 128 PHE A CA 1
ATOM 1025 C C . PHE A 1 128 ? -15.641 -9.586 -3.502 1.00 91.06 128 PHE A C 1
ATOM 1027 O O . PHE A 1 128 ? -16.001 -9.376 -4.657 1.00 91.06 128 PHE A O 1
ATOM 1034 N N . GLU A 1 129 ? -16.388 -10.297 -2.659 1.00 93.25 129 GLU A N 1
ATOM 1035 C CA . GLU A 1 129 ? -17.751 -10.735 -2.978 1.00 93.25 129 GLU A CA 1
ATOM 1036 C C . GLU A 1 129 ? -18.730 -9.556 -2.996 1.00 93.25 129 GLU A C 1
ATOM 1038 O O . GLU A 1 129 ? -19.559 -9.457 -3.900 1.00 93.25 129 GLU A O 1
ATOM 1043 N N . LYS A 1 130 ? -18.615 -8.639 -2.028 1.00 89.31 130 LYS A N 1
ATOM 1044 C CA . LYS A 1 130 ? -19.455 -7.432 -1.944 1.00 89.31 130 LYS A CA 1
ATOM 1045 C C . LYS A 1 130 ? -19.041 -6.346 -2.938 1.00 89.31 130 LYS A C 1
ATOM 1047 O O . LYS A 1 130 ? -19.895 -5.611 -3.429 1.00 89.31 130 LYS A O 1
ATOM 1052 N N . HIS A 1 131 ? -17.747 -6.257 -3.224 1.00 89.88 131 HIS A N 1
ATOM 1053 C CA . HIS A 1 131 ? -17.125 -5.229 -4.055 1.00 89.88 131 HIS A CA 1
ATOM 1054 C C . HIS A 1 131 ? -16.189 -5.887 -5.080 1.00 89.88 131 HIS A C 1
ATOM 1056 O O . HIS A 1 131 ? -14.963 -5.815 -4.953 1.00 89.88 131 HIS A O 1
ATOM 1062 N N . PRO A 1 132 ? -16.741 -6.576 -6.096 1.00 89.75 132 PRO A N 1
ATOM 1063 C CA . PRO A 1 132 ? -15.939 -7.294 -7.087 1.00 89.75 132 PRO A CA 1
ATOM 1064 C C . PRO A 1 132 ? -15.078 -6.362 -7.948 1.00 89.75 132 PRO A C 1
ATOM 1066 O O . PRO A 1 132 ? -14.074 -6.799 -8.509 1.00 89.75 132 PRO A O 1
ATOM 1069 N N . ASP A 1 133 ? -15.450 -5.087 -8.035 1.00 91.31 133 ASP A N 1
ATOM 1070 C CA . ASP A 1 133 ? -14.763 -4.045 -8.786 1.00 91.31 133 ASP A CA 1
ATOM 1071 C C . ASP A 1 133 ? -13.573 -3.416 -8.040 1.00 91.31 133 ASP A C 1
ATOM 1073 O O . ASP A 1 133 ? -12.787 -2.698 -8.666 1.00 91.31 133 ASP A O 1
ATOM 1077 N N . LEU A 1 134 ? -13.388 -3.743 -6.753 1.00 9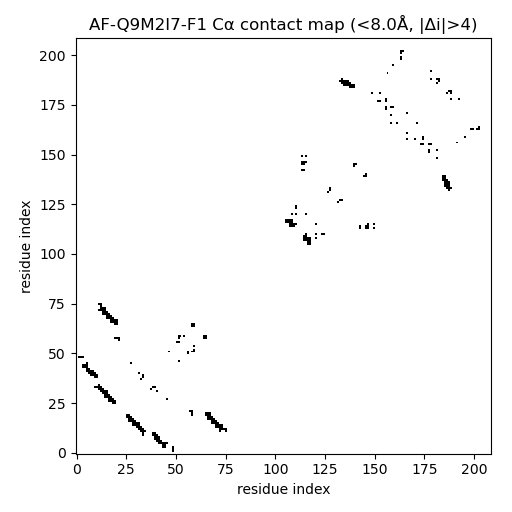2.56 134 LEU A N 1
ATOM 1078 C CA . LEU A 1 134 ? -12.405 -3.158 -5.831 1.00 92.56 134 LEU A CA 1
ATOM 1079 C C . LEU A 1 134 ? -11.006 -2.957 -6.433 1.00 92.56 134 LEU A C 1
ATOM 1081 O O . LEU A 1 134 ? -10.384 -1.927 -6.200 1.00 92.56 134 LEU A O 1
ATOM 1085 N N . ALA A 1 135 ? -10.495 -3.937 -7.179 1.00 91.31 135 ALA A N 1
ATOM 1086 C CA . ALA A 1 135 ? -9.132 -3.923 -7.718 1.00 91.31 135 ALA A CA 1
ATOM 1087 C C . ALA A 1 135 ? -9.089 -3.892 -9.257 1.00 91.31 135 ALA A C 1
ATOM 1089 O O . ALA A 1 135 ? -8.077 -4.257 -9.854 1.00 91.31 135 ALA A O 1
ATOM 1090 N N . THR A 1 136 ? -10.176 -3.475 -9.915 1.00 90.56 136 THR A N 1
ATOM 1091 C CA . THR A 1 136 ? -10.275 -3.491 -11.390 1.00 90.56 136 THR A CA 1
ATOM 1092 C C . THR A 1 136 ? -9.289 -2.530 -12.050 1.00 90.56 136 THR A C 1
ATOM 1094 O O . THR A 1 136 ? -8.718 -2.854 -13.088 1.00 90.56 136 THR A O 1
ATOM 1097 N N . ASN A 1 137 ? -9.047 -1.376 -11.423 1.00 91.06 137 ASN A N 1
ATOM 1098 C CA . ASN A 1 137 ? -8.169 -0.322 -11.939 1.00 91.06 137 ASN A CA 1
ATOM 1099 C C . ASN A 1 137 ? -6.786 -0.320 -11.272 1.00 91.06 137 ASN A C 1
ATOM 1101 O O . ASN A 1 137 ? -6.065 0.674 -11.343 1.00 91.06 137 ASN A O 1
ATOM 1105 N N . LEU A 1 138 ? -6.409 -1.420 -10.613 1.00 90.31 138 LEU A N 1
ATO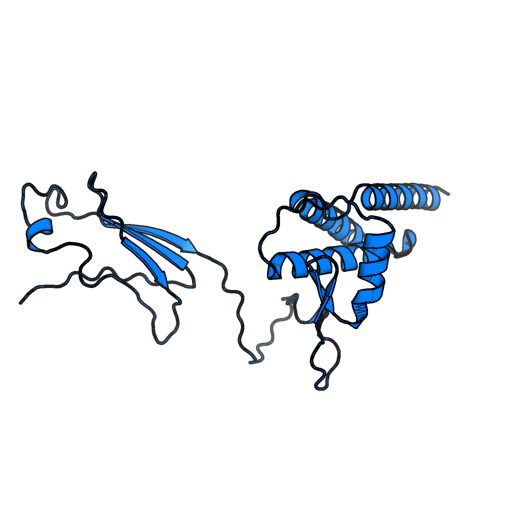M 1106 C CA . LEU A 1 138 ? -5.187 -1.487 -9.823 1.00 90.31 138 LEU A CA 1
ATOM 1107 C C . LEU A 1 138 ? -3.941 -1.279 -10.699 1.00 90.31 138 LEU A C 1
ATOM 1109 O O . LEU A 1 138 ? -3.663 -2.058 -11.613 1.00 90.31 138 LEU A O 1
ATOM 1113 N N . VAL A 1 139 ? -3.147 -0.258 -10.374 1.00 89.06 139 VAL A N 1
ATOM 1114 C CA . VAL A 1 139 ? -1.921 0.092 -11.117 1.00 89.06 139 VAL A CA 1
ATOM 1115 C C . VAL A 1 139 ? -0.701 -0.675 -10.581 1.00 89.06 139 VAL A C 1
ATOM 1117 O O . VAL A 1 139 ? 0.320 -0.820 -11.261 1.00 89.06 139 VAL A O 1
ATOM 1120 N N . LEU A 1 140 ? -0.803 -1.221 -9.365 1.00 86.38 140 LEU A N 1
ATOM 1121 C CA . LEU A 1 140 ? 0.281 -1.926 -8.682 1.00 86.38 140 LEU A CA 1
ATOM 1122 C C . LEU A 1 140 ? 0.663 -3.227 -9.403 1.00 86.38 140 LEU A C 1
ATOM 1124 O O . LEU A 1 140 ? -0.108 -4.185 -9.462 1.00 86.38 140 LEU A O 1
ATOM 1128 N N . LYS A 1 141 ? 1.906 -3.295 -9.892 1.00 85.62 141 LYS A N 1
ATOM 1129 C CA . LYS A 1 141 ? 2.491 -4.515 -10.484 1.00 85.62 141 LYS A CA 1
ATOM 1130 C C . LYS A 1 141 ? 3.312 -5.332 -9.487 1.00 85.62 141 LYS A C 1
ATOM 1132 O O . LYS A 1 141 ? 3.382 -6.550 -9.607 1.00 85.62 141 LYS A O 1
ATOM 1137 N N . ASN A 1 142 ? 3.936 -4.669 -8.514 1.00 84.31 142 ASN A N 1
ATOM 1138 C CA . ASN A 1 142 ? 4.798 -5.311 -7.526 1.00 84.31 142 ASN A CA 1
ATOM 1139 C C . ASN A 1 142 ? 3.962 -6.045 -6.464 1.00 84.31 142 ASN A C 1
ATOM 1141 O O . ASN A 1 142 ? 3.096 -5.435 -5.839 1.00 84.31 142 ASN A O 1
ATOM 1145 N N . GLN A 1 143 ? 4.242 -7.333 -6.240 1.00 83.56 143 GLN A N 1
ATOM 1146 C CA . GLN A 1 143 ? 3.468 -8.158 -5.308 1.00 83.56 143 GLN A CA 1
ATOM 1147 C C . GLN A 1 143 ? 3.579 -7.686 -3.853 1.00 83.56 143 GLN A C 1
ATOM 1149 O O . GLN A 1 143 ? 2.576 -7.672 -3.149 1.00 83.56 143 GLN A O 1
ATOM 1154 N N . ASN A 1 144 ? 4.757 -7.240 -3.411 1.00 82.44 144 ASN A N 1
ATOM 1155 C CA . ASN A 1 144 ? 4.939 -6.747 -2.044 1.00 82.44 144 ASN A CA 1
ATOM 1156 C C . ASN A 1 144 ? 4.097 -5.492 -1.809 1.00 82.44 144 ASN A C 1
ATOM 1158 O O . ASN A 1 144 ? 3.418 -5.400 -0.793 1.00 82.44 144 ASN A O 1
ATOM 1162 N N . LEU A 1 145 ? 4.067 -4.570 -2.780 1.00 86.00 145 LEU A N 1
ATOM 1163 C CA . LEU A 1 145 ? 3.200 -3.393 -2.697 1.00 86.00 145 LEU A CA 1
ATOM 1164 C C . LEU A 1 145 ? 1.727 -3.796 -2.655 1.00 86.00 145 LEU A C 1
ATOM 1166 O O . LEU A 1 145 ? 1.001 -3.316 -1.797 1.00 86.00 145 LEU A O 1
ATOM 1170 N N . LYS A 1 146 ? 1.280 -4.727 -3.507 1.00 87.44 146 LYS A N 1
ATOM 1171 C CA . LYS A 1 146 ? -0.105 -5.223 -3.444 1.00 87.44 146 LYS A CA 1
ATOM 1172 C C . LYS A 1 146 ? -0.477 -5.705 -2.042 1.00 87.44 146 LYS A C 1
ATOM 1174 O O . LYS A 1 146 ? -1.556 -5.376 -1.562 1.00 87.44 146 LYS A O 1
ATOM 1179 N N . ASN A 1 147 ? 0.416 -6.449 -1.395 1.00 84.88 147 ASN A N 1
ATOM 1180 C CA . ASN A 1 147 ? 0.178 -6.989 -0.059 1.00 84.88 147 ASN A CA 1
ATOM 1181 C C . ASN A 1 147 ? 0.134 -5.874 1.001 1.00 84.88 147 ASN A C 1
ATOM 1183 O O . ASN A 1 147 ? -0.779 -5.856 1.818 1.00 84.88 147 ASN A O 1
ATOM 1187 N N . VAL A 1 148 ? 1.060 -4.909 0.947 1.00 88.19 148 VAL A N 1
ATOM 1188 C CA . VAL A 1 148 ? 1.083 -3.754 1.866 1.00 88.19 148 VAL A CA 1
ATOM 1189 C C . VAL A 1 148 ? -0.192 -2.919 1.738 1.00 88.19 148 VAL A C 1
ATOM 1191 O O . 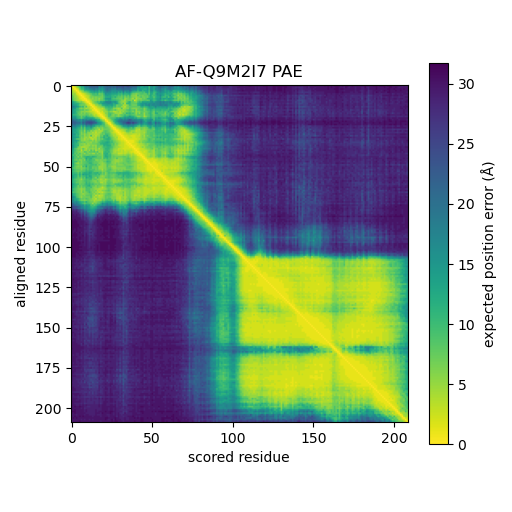VAL A 1 148 ? -0.845 -2.632 2.737 1.00 88.19 148 VAL A O 1
ATOM 1194 N N . TYR A 1 149 ? -0.600 -2.590 0.512 1.00 91.00 149 TYR A N 1
ATOM 1195 C CA . TYR A 1 149 ? -1.833 -1.839 0.276 1.00 91.00 149 TYR A CA 1
ATOM 1196 C C . TYR A 1 149 ? -3.083 -2.633 0.686 1.00 91.00 149 TYR A C 1
ATOM 1198 O O . TYR A 1 149 ? -4.052 -2.045 1.157 1.00 91.00 149 TYR A O 1
ATOM 1206 N N . MET A 1 150 ? -3.070 -3.966 0.572 1.00 91.38 150 MET A N 1
ATOM 1207 C CA . MET A 1 150 ? -4.145 -4.798 1.119 1.00 91.38 150 MET A CA 1
ATOM 1208 C C . MET A 1 150 ? -4.204 -4.711 2.651 1.00 91.38 150 MET A C 1
ATOM 1210 O O . MET A 1 150 ? -5.294 -4.594 3.201 1.00 91.38 150 MET A O 1
ATOM 1214 N N . GLY A 1 151 ? -3.054 -4.697 3.331 1.00 89.94 151 GLY A N 1
ATOM 1215 C CA . GLY A 1 151 ? -2.980 -4.441 4.773 1.00 89.94 151 GLY A CA 1
ATOM 1216 C C . GLY A 1 151 ? -3.620 -3.102 5.143 1.00 89.94 151 GLY A C 1
ATOM 1217 O O . GLY A 1 151 ? -4.548 -3.067 5.947 1.00 89.94 151 GLY A O 1
ATOM 1218 N N . PHE A 1 152 ? -3.235 -2.024 4.454 1.00 91.56 152 PHE A N 1
ATOM 1219 C CA . PHE A 1 152 ? -3.833 -0.702 4.664 1.00 91.56 152 PHE A CA 1
ATOM 1220 C C . PHE A 1 152 ? -5.343 -0.666 4.414 1.00 91.56 152 PHE A C 1
ATOM 1222 O O . PHE A 1 152 ? -6.068 -0.003 5.152 1.00 91.56 152 PHE A O 1
ATOM 1229 N N . LEU A 1 153 ? -5.848 -1.398 3.418 1.00 92.94 153 LEU A N 1
ATOM 1230 C CA . LEU A 1 153 ? -7.288 -1.516 3.194 1.00 92.94 153 LEU A CA 1
ATOM 1231 C C . LEU A 1 153 ? -7.996 -2.186 4.382 1.0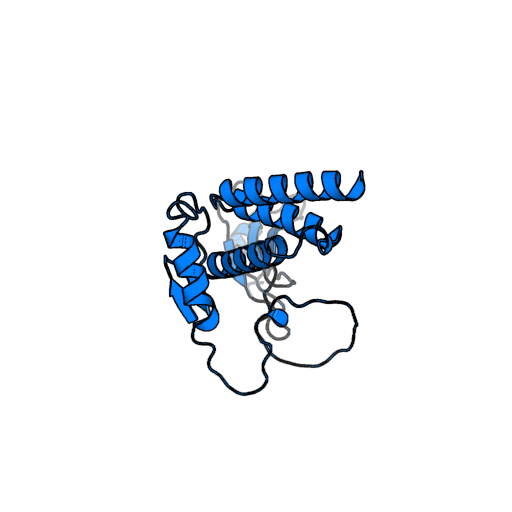0 92.94 153 LEU A C 1
ATOM 1233 O O . LEU A 1 153 ? -9.061 -1.728 4.800 1.00 92.94 153 LEU A O 1
ATOM 1237 N N . LEU A 1 154 ? -7.428 -3.264 4.924 1.00 89.81 154 LEU A N 1
ATOM 1238 C CA . LEU A 1 154 ? -7.996 -3.965 6.077 1.00 89.81 154 LEU A CA 1
ATOM 1239 C C . LEU A 1 154 ? -7.963 -3.091 7.336 1.00 89.81 154 LEU A C 1
ATOM 1241 O O . LEU A 1 154 ? -8.967 -3.026 8.052 1.00 89.81 154 LEU A O 1
ATOM 1245 N N . ASP A 1 155 ? -6.863 -2.373 7.561 1.00 88.31 155 ASP A N 1
ATOM 1246 C CA . AS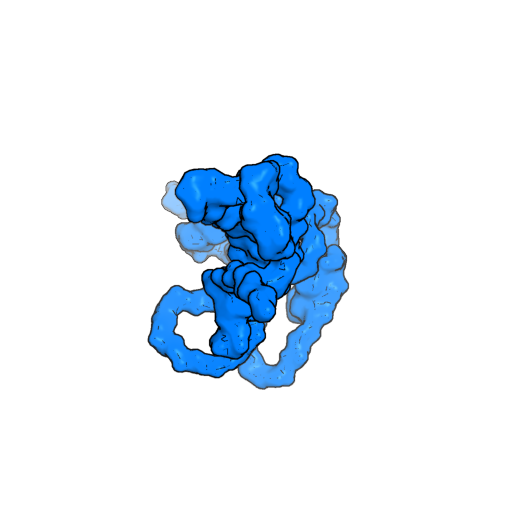P A 1 155 ? -6.718 -1.431 8.672 1.00 88.31 155 ASP A CA 1
ATOM 1247 C C . ASP A 1 155 ? -7.708 -0.270 8.551 1.00 88.31 155 ASP A C 1
ATOM 1249 O O . ASP A 1 155 ? -8.403 0.055 9.511 1.00 88.31 155 ASP A O 1
ATOM 1253 N N . LEU A 1 156 ? -7.880 0.285 7.352 1.00 89.31 156 LEU A N 1
ATOM 1254 C CA . LEU A 1 156 ? -8.884 1.307 7.080 1.00 89.31 156 LEU A CA 1
ATOM 1255 C C . LEU A 1 156 ? -10.304 0.802 7.366 1.00 89.31 156 LEU A C 1
ATOM 1257 O O . LEU A 1 156 ? -11.086 1.486 8.024 1.00 89.31 156 LEU A O 1
ATOM 1261 N N . ILE A 1 157 ? -10.652 -0.405 6.912 1.00 86.62 157 ILE A N 1
ATOM 1262 C CA . ILE A 1 157 ? -11.964 -1.007 7.191 1.00 86.62 157 ILE A CA 1
ATOM 1263 C C . ILE A 1 157 ? -12.162 -1.193 8.696 1.00 86.62 157 ILE A C 1
ATOM 1265 O O . ILE A 1 157 ? -13.258 -0.929 9.197 1.00 86.62 157 ILE A O 1
ATOM 1269 N N . LYS A 1 158 ? -11.127 -1.627 9.419 1.00 86.25 158 LYS A N 1
ATOM 1270 C CA . LYS A 1 158 ? -11.155 -1.790 10.875 1.00 86.25 158 LYS A CA 1
ATOM 1271 C C . LYS A 1 158 ? -11.367 -0.447 11.574 1.00 86.25 158 LYS A C 1
ATOM 1273 O O . LYS A 1 158 ? -12.265 -0.351 12.407 1.00 86.25 158 LYS A O 1
ATOM 1278 N N . THR A 1 159 ? -10.626 0.589 11.184 1.00 84.50 159 THR A N 1
ATOM 1279 C CA . THR A 1 159 ? -10.772 1.955 11.708 1.00 84.50 159 THR A CA 1
ATOM 1280 C C . THR A 1 159 ? -12.177 2.492 11.454 1.00 84.50 159 THR A C 1
ATOM 1282 O O . THR A 1 159 ? -12.851 2.897 12.392 1.00 84.50 159 THR A O 1
ATOM 1285 N N . LEU A 1 160 ? -12.695 2.379 10.229 1.00 79.50 160 LEU A N 1
ATOM 1286 C CA . LEU A 1 160 ? -14.049 2.827 9.869 1.00 79.50 160 LEU A CA 1
ATOM 1287 C C . LEU A 1 160 ? -15.180 1.960 10.446 1.00 79.50 160 LEU A C 1
ATOM 1289 O O . LEU A 1 160 ? -16.357 2.293 10.290 1.00 79.50 160 LEU A O 1
ATOM 1293 N N . SER A 1 161 ? -14.849 0.821 11.053 1.00 81.12 161 SER A N 1
ATOM 1294 C CA . SER A 1 161 ? -15.811 -0.031 11.757 1.00 81.12 161 SER A CA 1
ATOM 1295 C C . SER A 1 161 ? -15.908 0.289 13.251 1.00 81.12 161 SER A C 1
ATOM 1297 O O . SER A 1 161 ? -16.817 -0.227 13.901 1.00 81.12 161 SER A O 1
ATOM 1299 N N . LYS A 1 162 ? -15.026 1.148 13.788 1.00 78.69 162 LYS A N 1
ATOM 1300 C CA . LYS A 1 162 ? -15.175 1.728 15.131 1.00 78.69 162 LYS A CA 1
ATOM 1301 C C . LYS A 1 162 ? -16.459 2.565 15.207 1.00 78.69 162 LYS A C 1
ATOM 1303 O O . LYS A 1 162 ? -16.977 3.036 14.189 1.00 78.69 162 LYS A O 1
ATOM 1308 N N . LEU A 1 163 ? -17.000 2.752 16.412 1.00 65.69 163 LEU A N 1
ATOM 1309 C CA . LEU A 1 163 ? -18.167 3.619 16.596 1.00 65.69 163 LEU A CA 1
ATOM 1310 C C . LEU A 1 163 ? -17.799 5.074 16.254 1.00 65.69 163 LEU A C 1
ATOM 1312 O O . LEU A 1 163 ? -16.703 5.501 16.599 1.00 65.69 163 LEU A O 1
ATOM 1316 N N . PRO A 1 164 ? -18.709 5.881 15.667 1.00 66.50 164 PRO A N 1
ATOM 1317 C CA . PRO A 1 164 ? -18.411 7.279 15.341 1.00 66.50 164 PRO A CA 1
ATOM 1318 C C . PRO A 1 164 ? -17.903 8.087 16.542 1.00 66.50 164 PRO A C 1
ATOM 1320 O O . PRO A 1 164 ? -17.036 8.930 16.395 1.00 66.50 164 PRO A O 1
ATOM 1323 N N . LYS A 1 165 ? -18.395 7.778 17.748 1.00 64.88 165 LYS A N 1
ATOM 1324 C CA . LYS A 1 165 ? -17.983 8.428 19.002 1.00 64.88 165 LYS A CA 1
ATOM 1325 C C . LYS A 1 165 ? -16.594 8.008 19.505 1.00 64.88 165 LYS A C 1
ATOM 1327 O O . LYS A 1 165 ? -16.081 8.628 20.426 1.00 64.88 165 LYS A O 1
ATOM 1332 N N . GLU A 1 166 ? -16.025 6.945 18.948 1.00 73.50 166 GLU A N 1
ATOM 1333 C CA . GLU A 1 166 ? -14.699 6.415 19.290 1.00 73.50 166 GLU A CA 1
ATOM 1334 C C . GLU A 1 166 ? -13.635 6.808 18.258 1.00 73.50 166 GLU A C 1
ATOM 1336 O O . GLU A 1 166 ? -12.460 6.515 18.464 1.00 73.50 166 GLU A O 1
ATOM 1341 N N . LEU A 1 167 ? -14.031 7.450 17.151 1.00 77.88 167 LEU A N 1
ATOM 1342 C CA . LEU A 1 167 ? -13.097 7.945 16.146 1.00 77.88 167 LEU A CA 1
ATOM 1343 C C . LEU A 1 167 ? -12.419 9.211 16.664 1.00 77.88 167 LEU A C 1
ATOM 1345 O O . LEU A 1 167 ? -13.078 10.223 16.912 1.00 77.88 167 LEU A O 1
ATOM 1349 N N . THR A 1 168 ? -11.101 9.145 16.815 1.00 81.44 168 THR A N 1
ATOM 1350 C CA . THR A 1 168 ? -10.279 10.308 17.150 1.00 81.44 168 THR A CA 1
ATOM 1351 C C . THR A 1 168 ? -9.925 11.112 15.897 1.00 81.44 168 THR A C 1
ATOM 1353 O O . THR A 1 168 ? -10.115 10.655 14.768 1.00 81.44 168 THR A O 1
ATOM 1356 N N . GLU A 1 169 ? -9.386 12.318 16.078 1.00 81.00 169 GLU A N 1
ATOM 1357 C CA . GLU A 1 169 ? -8.870 13.120 14.962 1.00 81.00 169 GLU A CA 1
ATOM 1358 C C . GLU A 1 169 ? -7.754 12.374 14.208 1.00 81.00 169 GLU A C 1
ATOM 1360 O O . GLU A 1 169 ? -7.699 12.404 12.978 1.00 81.00 169 GLU A O 1
ATOM 1365 N N . GLU A 1 170 ? -6.914 11.620 14.921 1.00 85.25 170 GLU A N 1
ATOM 1366 C CA . GLU A 1 170 ? -5.878 10.775 14.323 1.00 85.25 170 GLU A CA 1
ATOM 1367 C C . GLU A 1 170 ? -6.470 9.642 13.477 1.00 85.25 170 GLU A C 1
ATOM 1369 O O . GLU A 1 170 ? -5.976 9.390 12.380 1.00 85.25 170 GLU A O 1
ATOM 1374 N N . ASP A 1 171 ? -7.543 8.989 13.941 1.00 83.88 171 ASP A N 1
ATOM 1375 C CA . ASP A 1 171 ? -8.244 7.954 13.170 1.00 83.88 171 ASP A CA 1
ATOM 1376 C C . ASP A 1 171 ? -8.839 8.526 11.873 1.00 83.88 171 ASP A C 1
ATOM 1378 O O . ASP A 1 171 ? -8.789 7.875 10.825 1.00 83.88 171 ASP A O 1
ATOM 1382 N N . LEU A 1 172 ? -9.382 9.748 11.924 1.00 83.56 172 LEU A N 1
ATOM 1383 C CA . LEU A 1 172 ? -9.922 10.441 10.752 1.00 83.56 172 LEU A CA 1
ATOM 1384 C C . LEU A 1 172 ? -8.817 10.828 9.762 1.00 83.56 172 LEU A C 1
ATOM 1386 O O . LEU A 1 172 ? -8.957 10.570 8.566 1.00 83.56 172 LEU A O 1
ATOM 1390 N N . ASN A 1 173 ? -7.700 11.372 10.250 1.00 85.62 173 ASN A N 1
ATOM 1391 C CA . ASN A 1 173 ? -6.540 11.718 9.424 1.00 85.62 173 ASN A CA 1
ATOM 1392 C C . ASN A 1 173 ? -5.899 10.475 8.788 1.00 85.62 173 ASN A C 1
ATOM 1394 O O . ASN A 1 173 ? -5.546 10.481 7.604 1.00 85.62 173 ASN A O 1
ATOM 1398 N N . PHE A 1 174 ? -5.785 9.382 9.546 1.00 87.06 174 PHE A N 1
ATOM 1399 C CA . PHE A 1 174 ? -5.347 8.090 9.024 1.00 87.06 174 PHE A CA 1
ATOM 1400 C C . PHE A 1 174 ? -6.303 7.584 7.940 1.00 87.06 174 PHE A C 1
ATOM 1402 O O . PHE A 1 174 ? -5.854 7.140 6.883 1.00 87.06 174 PHE A O 1
ATOM 1409 N N . ALA A 1 175 ? -7.616 7.672 8.169 1.00 86.88 175 ALA A N 1
ATOM 1410 C CA . ALA A 1 175 ? -8.602 7.208 7.208 1.00 86.88 175 ALA A CA 1
ATOM 1411 C C . ALA A 1 175 ? -8.566 8.007 5.897 1.00 86.88 175 ALA A C 1
ATOM 1413 O O . ALA A 1 175 ? -8.597 7.404 4.823 1.00 86.88 175 ALA A O 1
ATOM 1414 N N . ASP A 1 176 ? -8.473 9.336 5.971 1.00 86.25 176 ASP A N 1
ATOM 1415 C CA . ASP A 1 176 ? -8.450 10.214 4.795 1.00 86.25 176 ASP A CA 1
ATOM 1416 C C . ASP A 1 176 ? -7.168 10.047 3.961 1.00 86.25 176 ASP A C 1
ATOM 1418 O O . ASP A 1 176 ? -7.230 9.861 2.738 1.00 86.25 176 ASP A O 1
ATOM 1422 N N . SER A 1 177 ? -6.007 10.009 4.624 1.00 88.06 177 SER A N 1
ATOM 1423 C CA . SER A 1 177 ? -4.719 9.756 3.962 1.00 88.06 177 SER A CA 1
ATOM 1424 C C . SER A 1 177 ? -4.680 8.369 3.313 1.00 88.06 177 SER A C 1
ATOM 1426 O O . SER A 1 177 ? -4.395 8.252 2.120 1.00 88.06 177 SER A O 1
ATOM 1428 N N . THR A 1 178 ? -5.090 7.326 4.041 1.00 91.81 178 THR A N 1
ATOM 1429 C CA . THR A 1 178 ? -5.118 5.946 3.532 1.00 91.81 178 THR A CA 1
ATOM 1430 C C . THR A 1 178 ? -6.104 5.780 2.371 1.00 91.81 178 THR A C 1
ATOM 1432 O O . THR A 1 178 ? -5.793 5.115 1.380 1.00 91.81 178 THR A O 1
ATOM 1435 N N . LEU A 1 179 ? -7.287 6.407 2.440 1.00 89.75 179 LEU A N 1
ATOM 1436 C CA . LEU A 1 179 ? -8.245 6.436 1.326 1.00 89.75 179 LEU A CA 1
ATOM 1437 C C . LEU A 1 179 ? -7.629 7.063 0.076 1.00 89.75 179 LEU A C 1
ATOM 1439 O O . LEU A 1 179 ? -7.827 6.546 -1.028 1.00 89.75 179 LEU A O 1
ATOM 1443 N N . SER A 1 180 ? -6.904 8.169 0.237 1.00 88.88 180 SER A N 1
ATOM 1444 C CA . SER A 1 180 ? -6.241 8.868 -0.864 1.00 88.88 180 SER A CA 1
ATOM 1445 C C . SER A 1 180 ? -5.159 8.000 -1.507 1.00 88.88 180 SER A C 1
ATOM 1447 O O . SER A 1 180 ? -5.182 7.809 -2.724 1.00 88.88 180 SER A O 1
ATOM 1449 N N . ASP A 1 181 ? -4.291 7.382 -0.707 1.00 91.88 181 ASP A N 1
ATOM 1450 C CA . ASP A 1 181 ? -3.221 6.508 -1.199 1.00 91.88 181 ASP A CA 1
ATOM 1451 C C . ASP A 1 181 ? -3.756 5.270 -1.924 1.00 91.88 181 ASP A C 1
ATOM 1453 O O . ASP A 1 181 ? -3.290 4.933 -3.018 1.00 91.88 181 ASP A O 1
ATOM 1457 N N . LEU A 1 182 ? -4.777 4.612 -1.368 1.00 93.50 182 LEU A N 1
ATOM 1458 C CA . LEU A 1 182 ? -5.415 3.462 -2.010 1.00 93.50 182 LEU A CA 1
ATOM 1459 C C . LEU A 1 182 ? -6.115 3.858 -3.318 1.00 93.50 182 LEU A C 1
ATOM 1461 O O . LEU A 1 182 ? -6.011 3.138 -4.314 1.00 93.50 182 LEU A O 1
ATOM 1465 N N . THR A 1 183 ? -6.787 5.014 -3.348 1.00 92.19 183 THR A N 1
ATOM 1466 C CA . THR A 1 183 ? -7.418 5.535 -4.575 1.00 92.19 183 THR A CA 1
ATOM 1467 C C . THR A 1 183 ? -6.358 5.795 -5.651 1.00 92.19 183 THR A C 1
ATOM 1469 O O . THR A 1 183 ? -6.522 5.370 -6.794 1.00 92.19 183 THR A O 1
ATOM 1472 N N . ASN A 1 184 ? -5.232 6.416 -5.283 1.00 91.38 184 ASN A N 1
ATOM 1473 C CA . ASN A 1 184 ? -4.111 6.685 -6.190 1.00 91.38 184 ASN A CA 1
ATOM 1474 C C . ASN A 1 184 ? -3.466 5.396 -6.725 1.00 91.38 184 ASN A C 1
ATOM 1476 O O . ASN A 1 184 ? -3.017 5.352 -7.870 1.00 91.38 184 ASN A O 1
ATOM 1480 N N . ALA A 1 185 ? -3.461 4.325 -5.927 1.00 91.38 185 ALA A N 1
ATOM 1481 C CA . ALA A 1 185 ? -3.016 2.998 -6.350 1.00 91.38 185 ALA A CA 1
ATOM 1482 C C . ALA A 1 185 ? -4.015 2.270 -7.278 1.00 91.38 185 ALA A C 1
ATOM 1484 O O . ALA A 1 185 ? -3.684 1.213 -7.831 1.00 91.38 185 ALA A O 1
ATOM 1485 N N . GLY A 1 186 ? -5.211 2.831 -7.479 1.00 92.06 186 GLY A N 1
ATOM 1486 C CA . GLY A 1 186 ? -6.239 2.315 -8.381 1.00 92.06 186 GLY A CA 1
ATOM 1487 C C . GLY A 1 186 ? -7.298 1.432 -7.716 1.00 92.06 186 GLY A C 1
ATOM 1488 O O . GLY A 1 186 ? -7.999 0.702 -8.420 1.00 92.06 186 GLY A O 1
ATOM 1489 N N . PHE A 1 187 ? -7.424 1.465 -6.383 1.00 93.75 187 PHE A N 1
ATOM 1490 C CA . PHE A 1 187 ? -8.530 0.797 -5.693 1.00 93.75 187 PHE A CA 1
ATOM 1491 C C . PHE A 1 187 ? -9.843 1.577 -5.857 1.00 93.75 187 PHE A C 1
ATOM 1493 O O . PHE A 1 187 ? -9.898 2.789 -5.652 1.00 93.75 187 PHE A O 1
ATOM 1500 N N . MET A 1 188 ? -10.924 0.857 -6.157 1.00 91.62 188 MET A N 1
ATOM 1501 C CA . MET A 1 188 ? -12.287 1.389 -6.223 1.00 91.62 188 MET A CA 1
ATOM 1502 C C . MET A 1 188 ? -12.912 1.410 -4.819 1.00 91.62 188 MET A C 1
ATOM 1504 O O . MET A 1 188 ? -13.413 0.395 -4.330 1.00 91.62 188 MET A O 1
ATOM 1508 N N . LEU A 1 189 ? -12.862 2.568 -4.149 1.00 91.88 189 LEU A N 1
ATOM 1509 C CA . LEU A 1 189 ? -13.260 2.734 -2.739 1.00 91.88 189 LEU A CA 1
ATOM 1510 C C . LEU A 1 189 ? -14.449 3.683 -2.521 1.00 91.88 189 LEU A C 1
ATOM 1512 O O . LEU A 1 189 ? -14.660 4.168 -1.407 1.00 91.88 189 LEU A O 1
ATOM 1516 N N . ASP A 1 190 ? -15.259 3.932 -3.551 1.00 87.12 190 ASP A N 1
ATOM 1517 C CA . ASP A 1 190 ? -16.411 4.845 -3.467 1.00 87.12 190 ASP A CA 1
ATOM 1518 C C . ASP A 1 190 ? -17.401 4.440 -2.366 1.00 87.12 190 ASP A C 1
ATOM 1520 O O . ASP A 1 190 ? -17.904 5.276 -1.613 1.00 87.12 190 ASP A O 1
ATOM 1524 N N . TRP A 1 191 ? -17.629 3.135 -2.211 1.00 85.94 191 TRP A N 1
ATOM 1525 C CA . TRP A 1 191 ? -18.492 2.581 -1.167 1.00 85.94 191 TRP A CA 1
ATOM 1526 C C . TRP A 1 191 ? -17.966 2.869 0.248 1.00 85.94 191 TRP A C 1
ATOM 1528 O O . TRP A 1 191 ? -18.755 3.095 1.168 1.00 85.94 191 TRP A O 1
ATOM 1538 N N . LEU A 1 192 ? -16.643 2.895 0.422 1.00 85.06 192 LEU A N 1
ATOM 1539 C CA . LEU A 1 192 ? -15.986 3.132 1.701 1.00 85.06 192 LEU A CA 1
ATOM 1540 C C . LEU A 1 192 ? -15.969 4.633 2.034 1.00 85.06 192 LEU A C 1
ATOM 1542 O O . LEU A 1 192 ? -16.305 5.008 3.157 1.00 85.06 192 LEU A O 1
ATOM 1546 N N . ARG A 1 193 ? -15.716 5.491 1.032 1.00 83.06 193 ARG A N 1
ATOM 1547 C CA . ARG A 1 193 ? -15.870 6.957 1.136 1.00 83.06 193 ARG A CA 1
ATOM 1548 C C . ARG A 1 193 ? -17.291 7.346 1.550 1.00 83.06 193 ARG A C 1
ATOM 1550 O O . ARG A 1 193 ? -17.480 8.116 2.488 1.00 83.06 193 ARG A O 1
ATOM 1557 N N . LEU A 1 194 ? -18.304 6.765 0.903 1.00 82.12 194 LEU A N 1
ATOM 1558 C CA . LEU A 1 194 ? -19.711 6.995 1.253 1.00 82.12 194 LEU A CA 1
ATOM 1559 C C . LEU A 1 194 ? -20.036 6.546 2.682 1.00 82.12 194 LEU A C 1
ATOM 1561 O O . LEU A 1 194 ? -20.821 7.199 3.372 1.00 82.12 194 LEU A O 1
ATOM 1565 N N . LYS A 1 195 ? -19.450 5.432 3.133 1.00 75.88 195 LYS A N 1
ATOM 1566 C CA . LYS A 1 195 ? -19.637 4.930 4.497 1.00 75.88 195 LYS A CA 1
ATOM 1567 C C . LYS A 1 195 ? -19.032 5.881 5.536 1.00 75.88 195 LYS A C 1
ATOM 1569 O O . LYS A 1 195 ? -19.701 6.145 6.533 1.00 75.88 195 LYS A O 1
ATOM 1574 N N . LEU A 1 196 ? -17.838 6.426 5.280 1.00 76.12 196 LEU A N 1
ATOM 1575 C CA . LEU A 1 196 ? -17.184 7.421 6.140 1.00 76.12 196 LEU A CA 1
ATOM 1576 C C . LEU A 1 196 ? -18.009 8.713 6.239 1.00 76.12 196 LEU A C 1
ATOM 1578 O O . LEU A 1 196 ? -18.327 9.145 7.345 1.00 76.12 196 LEU A O 1
ATOM 1582 N N . ASN A 1 197 ? -18.451 9.272 5.110 1.00 77.94 197 ASN A N 1
ATOM 1583 C CA . ASN A 1 197 ? -19.250 10.504 5.108 1.00 77.94 197 ASN A CA 1
ATOM 1584 C C . ASN A 1 197 ? -20.537 10.359 5.935 1.00 77.94 197 ASN A C 1
ATOM 1586 O O . ASN A 1 197 ? -20.854 11.217 6.754 1.00 77.94 197 ASN A O 1
ATOM 1590 N N . ARG A 1 198 ? -21.239 9.223 5.810 1.00 74.94 198 ARG A N 1
ATOM 1591 C CA . ARG A 1 198 ? -22.432 8.942 6.628 1.00 74.94 198 ARG A CA 1
ATOM 1592 C C . ARG A 1 198 ? -22.123 8.769 8.115 1.00 74.94 198 ARG A C 1
ATOM 1594 O O . ARG A 1 198 ? -23.000 9.019 8.940 1.00 74.94 198 ARG A O 1
ATOM 1601 N N . ALA A 1 199 ? -20.941 8.264 8.469 1.00 68.31 199 ALA A N 1
ATOM 1602 C CA . ALA A 1 199 ? -20.531 8.132 9.866 1.00 68.31 199 ALA A CA 1
ATOM 1603 C C . ALA A 1 199 ? -20.273 9.514 10.488 1.00 68.31 199 ALA A C 1
ATOM 1605 O O . ALA A 1 199 ? -20.779 9.784 11.577 1.00 68.31 199 ALA A O 1
ATOM 1606 N N . LEU A 1 200 ? -19.595 10.399 9.751 1.00 69.25 200 LEU A N 1
ATOM 1607 C CA . LEU A 1 200 ? -19.330 11.786 10.144 1.00 69.25 200 LEU A CA 1
ATOM 1608 C C . LEU A 1 200 ? -20.615 12.612 10.284 1.00 69.25 200 LEU A C 1
ATOM 1610 O O . LEU A 1 200 ? -20.808 13.285 11.294 1.00 69.25 200 LEU A O 1
ATOM 1614 N N . GLU A 1 201 ? -21.544 12.512 9.328 1.00 73.75 201 GLU A N 1
ATOM 1615 C CA . GLU A 1 201 ? -22.847 13.196 9.408 1.00 73.75 201 GLU A CA 1
ATOM 1616 C C . GLU A 1 201 ? -23.621 12.813 10.681 1.00 73.75 201 GLU A C 1
ATOM 1618 O O . GLU A 1 201 ? -24.218 13.663 11.344 1.00 73.75 201 GLU A O 1
ATOM 1623 N N . LYS A 1 202 ? -23.584 11.528 11.058 1.00 68.06 202 LYS A N 1
ATOM 1624 C CA . LYS A 1 202 ? -24.226 11.035 12.286 1.00 68.06 202 LYS A CA 1
ATOM 1625 C C . LYS A 1 202 ? -23.522 11.500 13.558 1.00 68.06 202 LYS A C 1
ATOM 1627 O O . LYS A 1 202 ? -24.193 11.646 14.578 1.00 68.06 202 LYS A O 1
ATOM 1632 N N . GLN A 1 203 ? -22.207 11.702 13.511 1.00 63.81 203 GLN A N 1
ATOM 1633 C CA . GLN A 1 203 ? -21.429 12.217 14.636 1.00 63.81 203 GLN A CA 1
ATOM 1634 C C . GLN A 1 203 ? -21.806 13.672 14.928 1.00 63.81 203 GLN A C 1
ATOM 1636 O O . GLN A 1 203 ? -22.228 13.973 16.040 1.00 63.81 203 GLN A O 1
ATOM 1641 N N . ILE A 1 204 ? -21.823 14.525 13.899 1.00 64.94 204 ILE A N 1
ATOM 1642 C CA . ILE A 1 204 ? -22.225 15.937 14.018 1.00 64.94 204 ILE A CA 1
ATOM 1643 C C . ILE A 1 204 ? -23.653 16.065 14.573 1.00 64.94 204 ILE A C 1
ATOM 1645 O O . ILE A 1 204 ? -23.924 16.919 15.413 1.00 64.94 204 ILE A O 1
ATOM 1649 N N . ALA A 1 205 ? -24.571 15.190 14.150 1.00 64.69 205 ALA A N 1
ATOM 1650 C CA . ALA A 1 205 ? -25.938 15.172 14.671 1.00 64.69 205 ALA A CA 1
ATOM 1651 C C . ALA A 1 205 ? -26.037 14.731 16.148 1.00 64.69 205 ALA A C 1
ATOM 1653 O O . ALA A 1 205 ? -26.974 15.136 16.830 1.00 64.69 205 ALA A O 1
ATOM 1654 N N . CYS A 1 206 ? -25.109 13.903 16.641 1.00 57.31 206 CYS A N 1
ATOM 1655 C CA . CYS A 1 206 ? -25.053 13.493 18.050 1.00 57.31 206 CYS A CA 1
ATOM 1656 C C . CYS A 1 206 ? -24.431 14.557 18.961 1.00 57.31 206 CYS A C 1
ATOM 1658 O O . CYS A 1 206 ? -24.800 14.607 20.128 1.00 57.31 206 CYS A O 1
ATOM 1660 N N . ASP A 1 207 ? -23.510 15.373 18.447 1.00 56.69 207 ASP A N 1
ATOM 1661 C CA . ASP A 1 207 ? -22.815 16.406 19.230 1.00 56.69 207 ASP A CA 1
ATOM 1662 C C . ASP A 1 207 ? -23.618 17.721 19.322 1.00 56.69 207 ASP A C 1
ATOM 1664 O O . ASP A 1 207 ? -23.302 18.599 20.124 1.00 56.69 207 ASP A O 1
ATOM 1668 N N . ALA A 1 208 ? -24.671 17.860 18.509 1.00 57.47 208 ALA A N 1
ATOM 1669 C CA . ALA A 1 208 ? -25.544 19.034 18.448 1.00 57.47 208 ALA A CA 1
ATOM 1670 C C . ALA A 1 208 ? -26.844 18.922 19.280 1.00 57.47 208 ALA A C 1
ATOM 1672 O O . ALA A 1 208 ? -27.676 19.831 19.210 1.00 57.47 208 ALA A O 1
ATOM 1673 N N . GLY A 1 209 ? -27.048 17.826 20.022 1.00 43.56 209 GLY A N 1
ATOM 1674 C CA . GLY A 1 209 ? -28.250 17.560 20.831 1.00 43.56 209 GLY A CA 1
ATOM 1675 C C . GLY A 1 209 ? -27.932 17.310 22.295 1.00 43.56 209 GLY A C 1
ATOM 1676 O O . GLY A 1 209 ? -28.753 17.737 23.136 1.00 43.56 209 GLY A O 1
#

Sequence (209 aa):
METIYTISFYGSKSNFRAFIRKESRNVAEGRKWFDKKAPEWGWEEMISLTKLNDINSGFVVNGELMIVAEVETFEAVSTSQVAAVRDDSEWTLLGYYSSSEEDKDDVTVVVKGFHVLDSQVNQVKEIFEKHPDLATNLVLKNQNLKNVYMGFLLDLIKTLSKLPKELTEEDLNFADSTLSDLTNAGFMLDWLRLKLNRALEKQIACDAG

Secondary structure (DSSP, 8-state):
--------B--SSEEEEEEE-SS---EEEEEE---SS---B--TTSS-HHHHH-TTS-SEETTEE-EEEEEEE--------------TT---TTTTT--S-S-----EEEETTEEEEGGGHHHHHHHHHH-TTTTTT-----HHHHHHHHHHHHHHHHHTTS-GGG--HHHHHHHHHHHHHHHHTT---HHHHHHHHHHHHHHHHHHT-

Organism: Arabidopsis thaliana (NCBI:txid3702)

Nearest PDB structures (foldseek):
  2f1x-assembly1_A  TM=7.585E-01  e=4.799E-02  Homo sapiens
  4ysi-assembly1_A  TM=7.264E-01  e=1.466E-01  Homo sapiens
  2f1y-assembly1_A  TM=6.102E-01  e=6.545E-02  Homo sapiens
  2f1x-assembly2_B  TM=7.036E-01  e=3.496E-01  Homo sapiens

Radius of gyration: 26.46 Å; Cα contacts (8 Å, |Δi|>4): 193; chains: 1; bounding box: 80×44×53 Å

pLDDT: mean 71.12, std 17.09, range [34.59, 93.75]

Foldseek 3Di:
DFDFDWDKDFDAFKWKWKDFDDPDPQIDTDGDGDDPVRRIDTDRPSDGPCLCPPPVNPQADPNDGDIDMDIGHDPDPDPDDDDDDDDPDDDPVVVVVPPDPDDDPQDWDADPLATDGPVCNVVVVVCCVVPVCFCVFAPDPDRVVRHVLVVLVVVLVVLLPDQLVPRDPVSVVSNVVSVVVSVVRPTDCVVVVVSNVVRVVVSVVVVVD

Solvent-accessible surface area (backbone atoms only — not comparable to full-atom values): 13089 Å² total; per-residue (Å²): 132,84,81,71,68,66,59,69,51,74,64,69,41,31,39,40,41,39,38,60,70,50,107,54,92,68,70,50,74,52,80,55,77,45,43,99,90,40,53,60,55,63,46,74,75,79,66,58,63,73,56,55,69,36,85,84,54,62,49,51,58,97,88,43,73,64,78,48,73,50,73,51,72,47,86,71,81,81,84,79,84,87,78,96,74,93,69,100,79,74,87,57,80,70,60,77,80,60,80,63,91,74,98,63,84,79,53,65,42,79,55,100,89,29,60,38,49,58,92,45,46,65,62,54,48,54,49,43,70,79,39,71,59,31,63,73,59,48,69,69,79,53,66,69,57,45,26,52,55,50,50,52,52,53,50,43,52,53,60,73,65,49,56,61,91,71,59,47,74,66,55,50,52,51,43,55,52,50,51,50,54,43,42,73,44,21,38,58,49,66,72,55,54,54,50,50,55,56,40,52,56,53,40,56,60,62,78,74,112